Protein AF-A0A540VB74-F1 (afdb_monomer_lite)

Secondary structure (DSSP, 8-state):
-PPP---HHHHHHHHHHHHHHT-TT-B-HHHHHHHHT--HHHHHHHHHHHHHHTSEE-SSTT--BEE-HHHHHHTPPPPHHHHHHHHHHHHTTT-SSEEEEEEEETTEEEEEEEE--SSSS-----TT-EEEGGGSHHHHHHHHTT---GGGHHHHHHT-EEEE-SSEEEEEEEE-TTSSS-SEEEEEEEEGGG--GGGHHHHHHHHHHHHHHHHHHHT-SS--TT--S-----PPPEEPPHHHHHHHHHSSPPEEEEEE-TTS-EEEEEE-EEEETTEEEEEEPTT-HHHHHHHH--EEEEEEE-SSTT--EEEEEEEEEEESS--TTHHHHHHHHHH-TTS---S--TT-EEEEE--SEEEEEE--

Structure (mmCIF, N/CA/C/O backbone):
data_AF-A0A540VB74-F1
#
_entry.id   AF-A0A540VB74-F1
#
loop_
_atom_site.group_PDB
_atom_site.id
_atom_site.type_symbol
_atom_site.label_atom_id
_atom_site.label_alt_id
_atom_site.label_comp_id
_atom_site.label_asym_id
_atom_site.label_entity_id
_atom_site.label_seq_id
_atom_site.pdbx_PDB_ins_code
_atom_site.Cartn_x
_atom_site.Cartn_y
_atom_site.Cartn_z
_atom_site.occupancy
_atom_site.B_iso_or_equiv
_atom_site.auth_seq_id
_atom_site.auth_comp_id
_atom_site.auth_asym_id
_atom_site.auth_atom_id
_atom_site.pdbx_PDB_model_num
ATOM 1 N N . MET A 1 1 ? 8.586 -25.296 -9.152 1.00 38.09 1 MET A N 1
ATOM 2 C CA . MET A 1 1 ? 7.575 -24.216 -9.084 1.00 38.09 1 MET A CA 1
ATOM 3 C C . MET A 1 1 ? 6.994 -24.053 -10.476 1.00 38.09 1 MET A C 1
ATOM 5 O O . MET A 1 1 ? 7.776 -23.929 -11.408 1.00 38.09 1 MET A O 1
ATOM 9 N N . ALA A 1 2 ? 5.674 -24.152 -10.639 1.00 41.09 2 ALA A N 1
ATOM 10 C CA . ALA A 1 2 ? 5.039 -24.002 -11.947 1.00 41.09 2 ALA A CA 1
ATOM 11 C C . ALA A 1 2 ? 5.179 -22.548 -12.428 1.00 41.09 2 ALA A C 1
ATOM 13 O O . ALA A 1 2 ? 4.843 -21.617 -11.697 1.00 41.09 2 ALA A O 1
ATOM 14 N N . THR A 1 3 ? 5.722 -22.351 -13.627 1.00 41.09 3 THR A N 1
ATOM 15 C CA . THR A 1 3 ? 5.834 -21.037 -14.267 1.00 41.09 3 THR A CA 1
ATOM 16 C C . THR A 1 3 ? 4.431 -20.535 -14.606 1.00 41.09 3 THR A C 1
ATOM 18 O O . THR A 1 3 ? 3.682 -21.232 -15.287 1.00 41.09 3 THR A O 1
ATOM 21 N N . TYR A 1 4 ? 4.064 -19.346 -14.125 1.00 63.75 4 TYR A N 1
ATOM 22 C CA . TYR A 1 4 ? 2.799 -18.694 -14.468 1.00 63.75 4 TYR A CA 1
ATOM 23 C C . TYR A 1 4 ? 2.701 -18.511 -15.991 1.00 63.75 4 TYR A C 1
ATOM 25 O O . TYR A 1 4 ? 3.519 -17.807 -16.584 1.00 63.75 4 TYR A O 1
ATOM 33 N N . GLN A 1 5 ? 1.726 -19.167 -16.626 1.00 71.06 5 GLN A N 1
ATOM 34 C CA . GLN A 1 5 ? 1.374 -18.945 -18.028 1.00 71.06 5 GLN A CA 1
ATOM 35 C C . GLN A 1 5 ? 0.072 -18.135 -18.078 1.00 71.06 5 GLN A C 1
ATOM 37 O O . GLN A 1 5 ? -0.983 -18.679 -17.742 1.00 71.06 5 GLN A O 1
ATOM 42 N N . PRO A 1 6 ? 0.116 -16.845 -18.457 1.00 70.00 6 PRO A N 1
ATOM 43 C CA . PRO A 1 6 ? -1.085 -16.025 -18.532 1.00 70.00 6 PRO A CA 1
ATOM 44 C C . PRO A 1 6 ? -2.015 -16.533 -19.638 1.00 70.00 6 PRO A C 1
ATOM 46 O O . PRO A 1 6 ? -1.568 -16.881 -20.731 1.00 70.00 6 PRO A O 1
ATOM 49 N N . VAL A 1 7 ? -3.322 -16.548 -19.362 1.00 87.25 7 VAL A N 1
ATOM 50 C CA . VAL A 1 7 ? -4.371 -16.830 -20.352 1.00 87.25 7 VAL A CA 1
ATOM 51 C C . VAL A 1 7 ? -4.880 -15.484 -20.886 1.00 87.25 7 VAL A C 1
ATOM 53 O O . VAL A 1 7 ? -5.662 -14.825 -20.196 1.00 87.25 7 VAL A O 1
ATOM 56 N N . PRO A 1 8 ? -4.498 -15.051 -22.105 1.00 79.31 8 PRO A N 1
ATOM 57 C CA . PRO A 1 8 ? -4.669 -13.655 -22.526 1.00 79.31 8 PRO A CA 1
ATOM 58 C C . PRO A 1 8 ? -6.123 -13.172 -22.547 1.00 79.31 8 PRO A C 1
ATOM 60 O O . PRO A 1 8 ? -6.399 -12.006 -22.287 1.00 79.31 8 PRO A O 1
ATOM 63 N N . ALA A 1 9 ? -7.074 -14.056 -22.861 1.00 80.44 9 ALA A N 1
ATOM 64 C CA . ALA A 1 9 ? -8.494 -13.710 -22.859 1.00 80.44 9 ALA A CA 1
ATOM 65 C C . ALA A 1 9 ? -9.026 -13.440 -21.442 1.00 80.44 9 ALA A C 1
ATOM 67 O O . ALA A 1 9 ? -9.815 -12.515 -21.255 1.00 80.44 9 ALA A O 1
ATOM 68 N N . ALA A 1 10 ? -8.576 -14.214 -20.449 1.00 80.19 10 ALA A N 1
ATOM 69 C CA . ALA A 1 10 ? -8.959 -14.017 -19.055 1.00 80.19 10 ALA A CA 1
ATOM 70 C C . ALA A 1 10 ? -8.382 -12.701 -18.518 1.00 80.19 10 ALA A C 1
ATOM 72 O O . ALA A 1 10 ? -9.121 -11.890 -17.972 1.00 80.19 10 ALA A O 1
ATOM 73 N N . GLU A 1 11 ? -7.098 -12.444 -18.771 1.00 82.88 11 GLU A N 1
ATOM 74 C CA . GLU A 1 11 ? -6.412 -11.220 -18.341 1.00 82.88 11 GLU A CA 1
ATOM 75 C C . GLU A 1 11 ? -7.072 -9.955 -18.909 1.00 82.88 11 GLU A C 1
ATOM 77 O O . GLU A 1 11 ? -7.421 -9.045 -18.163 1.00 82.88 11 GLU A O 1
ATOM 82 N N . ARG A 1 12 ? -7.369 -9.938 -20.215 1.00 88.06 12 ARG A N 1
ATOM 83 C CA . ARG A 1 12 ? -8.072 -8.813 -20.861 1.00 88.06 12 ARG A CA 1
ATOM 84 C C . ARG A 1 12 ? -9.487 -8.607 -20.328 1.00 88.06 12 ARG A C 1
ATOM 86 O O . ARG A 1 12 ? -9.959 -7.477 -20.268 1.00 88.06 12 ARG A O 1
ATOM 93 N N . THR A 1 13 ? -10.177 -9.695 -19.981 1.00 91.62 13 THR A N 1
ATOM 94 C CA . THR A 1 13 ? -11.522 -9.623 -19.393 1.00 91.62 13 THR A CA 1
ATOM 95 C C . THR A 1 13 ? -11.468 -8.955 -18.022 1.00 91.62 13 THR A C 1
ATOM 97 O O . THR A 1 13 ? -12.268 -8.063 -17.759 1.00 91.62 13 THR A O 1
ATOM 100 N N . LEU A 1 14 ? -10.509 -9.351 -17.179 1.00 86.19 14 LEU A N 1
ATOM 101 C CA . LEU A 1 14 ? -10.309 -8.769 -15.851 1.00 86.19 14 LEU A CA 1
ATOM 102 C C . LEU A 1 14 ? -9.924 -7.288 -15.944 1.00 86.19 14 LEU A C 1
ATOM 104 O O . LEU A 1 14 ? -10.612 -6.461 -15.358 1.00 86.19 14 LEU A O 1
ATOM 108 N N . GLN A 1 15 ? -8.946 -6.938 -16.784 1.00 86.38 15 GLN A N 1
ATOM 109 C CA . GLN A 1 15 ? -8.536 -5.542 -17.003 1.00 86.38 15 GLN A CA 1
ATOM 110 C C . GLN A 1 15 ? -9.692 -4.653 -17.487 1.00 86.38 15 GLN A C 1
ATOM 112 O O . GLN A 1 15 ? -9.825 -3.503 -17.071 1.00 86.38 15 GLN A O 1
ATOM 117 N N . LEU A 1 16 ? -10.559 -5.171 -18.367 1.00 92.62 16 LEU A N 1
ATOM 118 C CA . LEU A 1 16 ? -11.742 -4.441 -18.827 1.00 92.62 16 LEU A CA 1
ATOM 119 C C . LEU A 1 16 ? -12.699 -4.159 -17.661 1.00 92.62 16 LEU A C 1
ATOM 121 O O . LEU A 1 16 ? -13.161 -3.026 -17.520 1.00 92.62 16 LEU A O 1
ATOM 125 N N . LEU A 1 17 ? -12.985 -5.166 -16.828 1.00 91.06 17 LEU A N 1
ATOM 126 C CA . LEU A 1 17 ? -13.853 -5.014 -15.658 1.00 91.06 17 LEU A CA 1
ATOM 127 C C . LEU A 1 17 ? -13.251 -4.056 -14.621 1.00 91.06 17 LEU A C 1
ATOM 129 O O . LEU A 1 17 ? -13.982 -3.218 -14.104 1.00 91.06 17 LEU A O 1
ATOM 133 N N . GLU A 1 18 ? -11.942 -4.120 -14.371 1.00 84.50 18 GLU A N 1
ATOM 134 C CA . GLU A 1 18 ? -11.214 -3.199 -13.484 1.00 84.50 18 GLU A CA 1
ATOM 135 C C . GLU A 1 18 ? -11.305 -1.747 -13.978 1.00 84.50 18 GLU A C 1
ATOM 137 O O . GLU A 1 18 ? -11.601 -0.836 -13.205 1.00 84.50 18 GLU A O 1
ATOM 142 N N . HIS A 1 19 ? -11.130 -1.514 -15.285 1.00 85.75 19 HIS A N 1
ATOM 143 C CA . HIS A 1 19 ? -11.277 -0.179 -15.867 1.00 85.75 19 HIS A CA 1
ATOM 144 C C . HIS A 1 19 ? -12.697 0.376 -15.762 1.00 85.75 19 HIS A C 1
ATOM 146 O O . HIS A 1 19 ? -12.847 1.578 -15.552 1.00 85.75 19 HIS A O 1
ATOM 152 N N . LEU A 1 20 ? -13.721 -0.467 -15.927 1.00 86.06 20 LEU A N 1
ATOM 153 C CA . LEU A 1 20 ? -15.115 -0.054 -15.761 1.00 86.06 20 LEU A CA 1
ATOM 154 C C . LEU A 1 20 ? -15.468 0.181 -14.290 1.00 86.06 20 LEU A C 1
ATOM 156 O O . LEU A 1 20 ? -16.156 1.149 -13.992 1.00 86.06 20 LEU A O 1
ATOM 160 N N . ALA A 1 21 ? -14.975 -0.655 -13.374 1.00 79.94 21 ALA A N 1
ATOM 161 C CA . ALA A 1 21 ? -15.187 -0.481 -11.938 1.00 79.94 21 ALA A CA 1
ATOM 162 C C . ALA A 1 21 ? -14.593 0.843 -11.424 1.00 79.94 21 ALA A C 1
ATOM 164 O O . ALA A 1 21 ? -15.194 1.499 -10.580 1.00 79.94 21 ALA A O 1
ATOM 165 N N . ALA A 1 22 ? -13.458 1.272 -11.982 1.00 74.19 22 ALA A N 1
ATOM 166 C CA . ALA A 1 22 ? -12.820 2.548 -11.658 1.00 74.19 22 ALA A CA 1
ATOM 167 C C . ALA A 1 22 ? -13.453 3.778 -12.352 1.00 74.19 22 ALA A C 1
ATOM 169 O O . ALA A 1 22 ? -12.991 4.899 -12.141 1.00 74.19 22 ALA A O 1
ATOM 170 N N . ALA A 1 23 ? -14.464 3.596 -13.210 1.00 78.69 23 ALA A N 1
ATOM 171 C CA . ALA A 1 23 ? -15.094 4.659 -13.994 1.00 78.69 23 ALA A CA 1
ATOM 172 C C . ALA A 1 23 ? -16.622 4.660 -13.779 1.00 78.69 23 ALA A C 1
ATOM 174 O O . ALA A 1 23 ? -17.348 4.087 -14.594 1.00 78.69 23 ALA A O 1
ATOM 175 N N . PRO A 1 24 ? -17.127 5.299 -12.704 1.00 68.62 24 PRO A N 1
ATOM 176 C CA . PRO A 1 24 ? -18.550 5.261 -12.350 1.00 68.62 24 PRO A CA 1
ATOM 177 C C . PRO A 1 24 ? -19.475 5.854 -13.425 1.00 68.62 24 PRO A C 1
ATOM 179 O O . PRO A 1 24 ? -20.582 5.355 -13.605 1.00 68.62 24 PRO A O 1
ATOM 182 N N . ASP A 1 25 ? -19.004 6.835 -14.203 1.00 80.56 25 ASP A N 1
ATOM 183 C CA . ASP A 1 25 ? -19.744 7.411 -15.343 1.00 80.56 25 ASP A CA 1
ATOM 184 C C . ASP A 1 25 ? -19.646 6.565 -16.634 1.00 80.56 25 ASP A C 1
ATOM 186 O O . ASP A 1 25 ? -20.239 6.887 -17.668 1.00 80.56 25 ASP A O 1
ATOM 190 N N . GLY A 1 26 ? -18.894 5.464 -16.583 1.00 87.06 26 GLY A N 1
ATOM 191 C CA . GLY A 1 26 ? -18.631 4.570 -17.700 1.00 87.06 26 GLY A CA 1
ATOM 192 C C . GLY A 1 26 ? -17.510 5.027 -18.637 1.00 87.06 26 GLY A C 1
ATOM 193 O O . GLY A 1 26 ? -16.924 6.098 -18.499 1.00 87.06 26 GLY A O 1
ATOM 194 N N . LEU A 1 27 ? -17.185 4.174 -19.611 1.00 92.12 27 LEU A N 1
ATOM 195 C CA . LEU A 1 27 ? -16.133 4.415 -20.607 1.00 92.12 27 LEU A CA 1
ATOM 196 C C . LEU A 1 27 ? -16.642 4.159 -22.024 1.00 92.12 27 LEU A C 1
ATOM 198 O O . LEU A 1 27 ? -17.355 3.188 -22.288 1.00 92.12 27 LEU A O 1
ATOM 202 N N . SER A 1 28 ? -16.230 4.991 -22.978 1.00 93.50 28 SER A N 1
ATOM 203 C CA . SER A 1 28 ? -16.489 4.739 -24.396 1.00 93.50 28 SER A CA 1
ATOM 204 C C . SER A 1 28 ? -15.647 3.570 -24.927 1.00 93.50 28 SER A C 1
ATOM 206 O O . SER A 1 28 ? -14.581 3.235 -24.402 1.00 93.50 28 SER A O 1
ATOM 208 N N . ALA A 1 29 ? -16.080 2.971 -26.043 1.00 91.88 29 ALA A N 1
ATOM 209 C CA . ALA A 1 29 ? -15.317 1.897 -26.688 1.00 91.88 29 ALA A CA 1
ATOM 210 C C . ALA A 1 29 ? -13.900 2.350 -27.093 1.00 91.88 29 ALA A C 1
ATOM 212 O O . ALA A 1 29 ? -12.958 1.575 -26.987 1.00 91.88 29 ALA A O 1
ATOM 213 N N . GLY A 1 30 ? -13.738 3.608 -27.524 1.00 90.56 30 GLY A N 1
ATOM 214 C CA . GLY A 1 30 ? -12.433 4.153 -27.914 1.00 90.56 30 GLY A CA 1
ATOM 215 C C . GLY A 1 30 ? -11.496 4.394 -26.726 1.00 90.56 30 GLY A C 1
ATOM 216 O O . GLY A 1 30 ? -10.280 4.268 -26.856 1.00 90.56 30 GLY A O 1
ATOM 217 N N . GLU A 1 31 ? -12.033 4.711 -25.548 1.00 91.75 31 GLU A N 1
ATOM 218 C CA . GLU A 1 31 ? -11.237 4.792 -24.319 1.00 91.75 31 GLU A CA 1
ATOM 219 C C . GLU A 1 31 ? -10.784 3.416 -23.853 1.00 91.75 31 GLU A C 1
ATOM 221 O O . GLU A 1 31 ? -9.606 3.245 -23.547 1.00 91.75 31 GLU A O 1
ATOM 226 N N . LEU A 1 32 ? -11.685 2.432 -23.864 1.00 92.50 32 LEU A N 1
ATOM 227 C CA . LEU A 1 32 ? -11.349 1.047 -23.537 1.00 92.50 32 LEU A CA 1
ATOM 228 C C . LEU A 1 32 ? -10.316 0.469 -24.512 1.00 92.50 32 LEU A C 1
ATOM 230 O O . LEU A 1 32 ? -9.377 -0.190 -24.079 1.00 92.50 32 LEU A O 1
ATOM 234 N N . GLU A 1 33 ? -10.436 0.763 -25.809 1.00 90.75 33 GLU A N 1
ATOM 235 C CA . GLU A 1 33 ? -9.474 0.345 -26.839 1.00 90.75 33 GLU A CA 1
ATOM 236 C C . GLU A 1 33 ? -8.070 0.900 -26.553 1.00 90.75 33 GLU A C 1
ATOM 238 O O . GLU A 1 33 ? -7.099 0.142 -26.538 1.00 90.75 33 GLU A O 1
ATOM 243 N N . ARG A 1 34 ? -7.964 2.199 -26.231 1.00 88.81 34 ARG A N 1
ATOM 244 C CA . ARG A 1 34 ? -6.687 2.836 -25.865 1.00 88.81 34 ARG A CA 1
ATOM 245 C C . ARG A 1 34 ? -6.095 2.290 -24.568 1.00 88.81 34 ARG A C 1
ATOM 247 O O . ARG A 1 34 ? -4.884 2.114 -24.502 1.00 88.81 34 ARG A O 1
ATOM 254 N N . ARG A 1 35 ? -6.922 2.055 -23.544 1.00 87.19 35 ARG A N 1
ATOM 255 C CA . ARG A 1 35 ? -6.461 1.588 -22.225 1.00 87.19 35 ARG A CA 1
ATOM 256 C C . ARG A 1 35 ? -5.999 0.132 -22.254 1.00 87.19 35 ARG A C 1
ATOM 258 O O . ARG A 1 35 ? -4.959 -0.179 -21.691 1.00 87.19 35 ARG A O 1
ATOM 265 N N . LEU A 1 36 ? -6.741 -0.737 -22.942 1.00 87.31 36 LEU A N 1
ATOM 266 C CA . LEU A 1 36 ? -6.447 -2.172 -23.010 1.00 87.31 36 LEU A CA 1
ATOM 267 C C . LEU A 1 36 ? -5.394 -2.518 -24.072 1.00 87.31 36 LEU A C 1
ATOM 269 O O . LEU A 1 36 ? -4.797 -3.590 -24.009 1.00 87.31 36 LEU A O 1
ATOM 273 N N . GLY A 1 37 ? -5.187 -1.656 -25.075 1.00 87.94 37 GLY A N 1
ATOM 274 C CA . GLY A 1 37 ? -4.220 -1.900 -26.150 1.00 87.94 37 GLY A CA 1
ATOM 275 C C . GLY A 1 37 ? -4.545 -3.139 -26.996 1.00 87.94 37 GLY A C 1
ATOM 276 O O . GLY A 1 37 ? -3.635 -3.807 -27.489 1.00 87.94 37 GLY A O 1
ATOM 277 N N . ILE A 1 38 ? -5.831 -3.481 -27.144 1.00 87.88 38 ILE A N 1
ATOM 278 C CA . ILE A 1 38 ? -6.292 -4.668 -27.883 1.00 87.88 38 ILE A CA 1
ATOM 279 C C . ILE A 1 38 ? -6.992 -4.299 -29.197 1.00 87.88 38 ILE A C 1
ATOM 281 O O . ILE A 1 38 ? -7.584 -3.226 -29.293 1.00 87.88 38 ILE A O 1
ATOM 285 N N . PRO A 1 39 ? -7.004 -5.202 -30.199 1.00 89.81 39 PRO A N 1
ATOM 286 C CA . PRO A 1 39 ? -7.744 -4.976 -31.435 1.00 89.81 39 PRO A CA 1
ATOM 287 C C . PRO A 1 39 ? -9.240 -4.761 -31.189 1.00 89.81 39 PRO A C 1
ATOM 289 O O . PRO A 1 39 ? -9.862 -5.475 -30.396 1.00 89.81 39 PRO A O 1
ATOM 292 N N . ARG A 1 40 ? -9.839 -3.848 -31.957 1.00 89.75 40 ARG A N 1
ATOM 293 C CA . ARG A 1 40 ? -11.263 -3.493 -31.898 1.00 89.75 40 ARG A CA 1
ATOM 294 C C . ARG A 1 40 ? -12.205 -4.703 -31.899 1.00 89.75 40 ARG A C 1
ATOM 296 O O . ARG A 1 40 ? -13.135 -4.763 -31.101 1.00 89.75 40 ARG A O 1
ATOM 303 N N . SER A 1 41 ? -11.950 -5.697 -32.750 1.00 91.38 41 SER A N 1
ATOM 304 C CA . SER A 1 41 ? -12.757 -6.925 -32.825 1.00 91.38 41 SER A CA 1
ATOM 305 C C . SER A 1 41 ? -12.738 -7.734 -31.522 1.00 91.38 41 SER A C 1
ATOM 307 O O . SER A 1 41 ? -13.781 -8.228 -31.095 1.00 91.38 41 SER A O 1
ATOM 309 N N . ALA A 1 42 ? -11.584 -7.822 -30.851 1.00 91.56 42 ALA A N 1
ATOM 310 C CA . ALA A 1 42 ? -11.450 -8.501 -29.565 1.00 91.56 42 ALA A CA 1
ATOM 311 C C . ALA A 1 42 ? -12.185 -7.739 -28.453 1.00 91.56 42 ALA A C 1
ATOM 313 O O . ALA A 1 42 ? -12.909 -8.355 -27.671 1.00 91.56 42 ALA A O 1
ATOM 314 N N . LEU A 1 43 ? -12.065 -6.406 -28.426 1.00 94.06 43 LEU A N 1
ATOM 315 C CA . LEU A 1 43 ? -12.785 -5.561 -27.470 1.00 94.06 43 LEU A CA 1
ATOM 316 C C . LEU A 1 43 ? -14.303 -5.745 -27.583 1.00 94.06 43 LEU A C 1
ATOM 318 O O . LEU A 1 43 ? -14.967 -6.001 -26.581 1.00 94.06 43 LEU A O 1
ATOM 322 N N . TYR A 1 44 ? -14.859 -5.662 -28.794 1.00 94.19 44 TYR A N 1
ATOM 323 C CA . TYR A 1 44 ? -16.299 -5.850 -28.991 1.00 94.19 44 TYR A CA 1
ATOM 324 C C . TYR A 1 44 ? -16.760 -7.275 -28.661 1.00 94.19 44 TYR A C 1
ATOM 326 O O . TYR A 1 44 ? -17.860 -7.441 -28.133 1.00 94.19 44 TYR A O 1
ATOM 334 N N . GLY A 1 45 ? -15.926 -8.292 -28.902 1.00 93.94 45 GLY A N 1
ATOM 335 C CA . GLY A 1 45 ? -16.197 -9.665 -28.467 1.00 93.94 45 GLY A CA 1
ATOM 336 C C . GLY A 1 45 ? -16.324 -9.786 -26.944 1.00 93.94 45 GLY A C 1
ATOM 337 O O . GLY A 1 45 ? -17.291 -10.374 -26.449 1.00 93.94 45 GLY A O 1
ATOM 338 N N . LEU A 1 46 ? -15.400 -9.172 -26.196 1.00 94.94 46 LEU A N 1
ATOM 339 C CA . LEU A 1 46 ? -15.441 -9.126 -24.730 1.00 94.94 46 LEU A CA 1
ATOM 340 C C . LEU A 1 46 ? -16.655 -8.343 -24.221 1.00 94.94 46 LEU A C 1
ATOM 342 O O . LEU A 1 46 ? -17.420 -8.866 -23.414 1.00 94.94 46 LEU A O 1
ATOM 346 N N . LEU A 1 47 ? -16.877 -7.129 -24.735 1.00 95.38 47 LEU A N 1
ATOM 347 C CA . LEU A 1 47 ? -17.997 -6.272 -24.336 1.00 95.38 47 LEU A CA 1
ATOM 348 C C . LEU A 1 47 ? -19.347 -6.943 -24.584 1.00 95.38 47 LEU A C 1
ATOM 350 O O . LEU A 1 47 ? -20.211 -6.925 -23.711 1.00 95.38 47 LEU A O 1
ATOM 354 N N . ASN A 1 48 ? -19.530 -7.583 -25.742 1.00 94.94 48 ASN A N 1
ATOM 355 C CA . ASN A 1 48 ? -20.772 -8.289 -26.031 1.00 94.94 48 ASN A CA 1
ATOM 356 C C . ASN A 1 48 ? -20.978 -9.483 -25.088 1.00 94.94 48 ASN A C 1
ATOM 358 O O . ASN A 1 48 ? -22.078 -9.665 -24.571 1.00 94.94 48 ASN A O 1
ATOM 362 N N . THR A 1 49 ? -19.920 -10.253 -24.816 1.00 96.00 49 THR A N 1
ATOM 363 C CA . THR A 1 49 ? -19.975 -11.390 -23.884 1.00 96.00 49 THR A CA 1
ATOM 364 C C . THR A 1 49 ? -20.344 -10.931 -22.474 1.00 96.00 49 THR A C 1
ATOM 366 O O . THR A 1 49 ? -21.277 -11.457 -21.870 1.00 96.00 49 THR A O 1
ATOM 369 N N . LEU A 1 50 ? -19.652 -9.918 -21.952 1.00 95.75 50 LEU A N 1
ATOM 370 C CA . LEU A 1 50 ? -19.885 -9.393 -20.608 1.00 95.75 50 LEU A CA 1
ATOM 371 C C . LEU A 1 50 ? -21.257 -8.730 -20.472 1.00 95.75 50 LEU A C 1
ATOM 373 O O . LEU A 1 50 ? -21.904 -8.893 -19.436 1.00 95.75 50 LEU A O 1
ATOM 377 N N . ARG A 1 51 ? -21.741 -8.068 -21.531 1.00 94.56 51 ARG A N 1
ATOM 378 C CA . ARG A 1 51 ? -23.093 -7.505 -21.581 1.00 94.56 51 ARG A CA 1
ATOM 379 C C . ARG A 1 51 ? -24.170 -8.581 -21.561 1.00 94.56 51 ARG A C 1
ATOM 381 O O . ARG A 1 51 ? -25.089 -8.499 -20.756 1.00 94.56 51 ARG A O 1
ATOM 388 N N . GLN A 1 52 ? -24.029 -9.633 -22.369 1.00 94.12 52 GLN A N 1
ATOM 389 C CA . GLN A 1 52 ? -24.948 -10.780 -22.339 1.00 94.12 52 GLN A CA 1
ATOM 390 C C . GLN A 1 52 ? -24.948 -11.496 -20.984 1.00 94.12 52 GLN A C 1
ATOM 392 O O . GLN A 1 52 ? -25.963 -12.046 -20.567 1.00 94.12 52 GLN A O 1
ATOM 397 N N . ARG A 1 53 ? -23.810 -11.493 -20.284 1.00 94.50 53 ARG A N 1
ATOM 398 C CA . ARG A 1 53 ? -23.686 -12.087 -18.950 1.00 94.50 53 ARG A CA 1
ATOM 399 C C . ARG A 1 53 ? -24.183 -11.173 -17.829 1.00 94.50 53 ARG A C 1
ATOM 401 O O . ARG A 1 53 ? -24.404 -11.699 -16.744 1.00 94.50 53 ARG A O 1
ATOM 408 N N . GLY A 1 54 ? -24.386 -9.875 -18.074 1.00 87.44 54 GLY A N 1
ATOM 409 C CA . GLY A 1 54 ? -24.851 -8.886 -17.091 1.00 87.44 54 GLY A CA 1
ATOM 410 C C . GLY A 1 54 ? -23.751 -8.258 -16.222 1.00 87.44 54 GLY A C 1
ATOM 411 O O . GLY A 1 54 ? -24.055 -7.696 -15.172 1.00 87.44 54 GLY A O 1
ATOM 412 N N . TYR A 1 55 ? -22.480 -8.381 -16.622 1.00 93.00 55 TYR A N 1
ATOM 413 C CA . TYR A 1 55 ? -21.334 -7.743 -15.950 1.00 93.00 55 TYR A CA 1
ATOM 414 C C . TYR A 1 55 ? -21.041 -6.332 -16.464 1.00 93.00 55 TYR A C 1
ATOM 416 O O . TYR A 1 55 ? -20.385 -5.556 -15.779 1.00 93.00 55 TYR A O 1
ATOM 424 N N . VAL A 1 56 ? -21.515 -6.011 -17.666 1.00 93.69 56 VAL A N 1
ATOM 425 C CA . VAL A 1 56 ? -21.382 -4.701 -18.308 1.00 93.69 56 VAL A CA 1
ATOM 426 C C . VAL A 1 56 ? -22.743 -4.311 -18.861 1.00 93.69 56 VAL A C 1
ATOM 428 O O . VAL A 1 56 ? -23.486 -5.169 -19.332 1.00 93.69 56 VAL A O 1
ATOM 431 N N . GLU A 1 57 ? -23.066 -3.030 -18.857 1.00 92.00 57 GLU A N 1
ATOM 432 C CA . GLU A 1 57 ? -24.256 -2.505 -19.514 1.00 92.00 57 GLU A CA 1
ATOM 433 C C . GLU A 1 57 ? -23.920 -1.322 -20.418 1.00 92.00 57 GLU A C 1
ATOM 435 O O . GLU A 1 57 ? -22.847 -0.730 -20.342 1.00 92.00 57 GLU A O 1
ATOM 440 N N . GLN A 1 58 ? -24.829 -1.026 -21.341 1.00 94.00 58 GLN A N 1
ATOM 441 C CA . GLN A 1 58 ? -24.732 0.125 -22.229 1.00 94.00 58 GLN A CA 1
ATOM 442 C C . GLN A 1 58 ? -26.147 0.701 -22.369 1.00 94.00 58 GLN A C 1
ATOM 444 O O . GLN A 1 58 ? -26.891 0.251 -23.244 1.00 94.00 58 GLN A O 1
ATOM 449 N N . PRO A 1 59 ? -26.550 1.628 -21.478 1.00 81.81 59 PRO A N 1
ATOM 450 C CA . PRO A 1 59 ? -27.934 2.090 -21.367 1.00 81.81 59 PRO A CA 1
ATOM 451 C C . PRO A 1 59 ? -28.463 2.755 -22.637 1.00 81.81 59 PRO A C 1
ATOM 453 O O . PRO A 1 59 ? -29.644 2.637 -22.952 1.00 81.81 59 PRO A O 1
ATOM 456 N N . VAL A 1 60 ? -27.588 3.431 -23.388 1.00 85.25 60 VAL A N 1
ATOM 457 C CA . VAL A 1 60 ? -27.935 4.078 -24.659 1.00 85.25 60 VAL A CA 1
ATOM 458 C C . VAL A 1 60 ? -27.090 3.524 -25.808 1.00 85.25 60 VAL A C 1
ATOM 460 O O . VAL A 1 60 ? -25.889 3.292 -25.632 1.00 85.25 60 VAL A O 1
ATOM 463 N N . PRO A 1 61 ? -27.661 3.320 -27.011 1.00 84.75 61 PRO A N 1
ATOM 464 C CA . PRO A 1 61 ? -26.902 2.844 -28.163 1.00 84.75 61 PRO A CA 1
ATOM 465 C C . PRO A 1 61 ? -25.689 3.734 -28.450 1.00 84.75 61 PRO A C 1
ATOM 467 O O . PRO A 1 61 ? -25.820 4.949 -28.568 1.00 84.75 61 PRO A O 1
ATOM 470 N N . ARG A 1 62 ? -24.506 3.120 -28.594 1.00 84.38 62 ARG A N 1
ATOM 471 C CA . ARG A 1 62 ? -23.214 3.816 -28.791 1.00 84.38 62 ARG A CA 1
ATOM 472 C C . ARG A 1 62 ? -22.795 4.744 -27.636 1.00 84.38 62 ARG A C 1
ATOM 474 O O . ARG A 1 62 ? -21.832 5.487 -27.800 1.00 84.38 62 ARG A O 1
ATOM 481 N N . GLY A 1 63 ? -23.469 4.677 -26.490 1.00 86.44 63 GLY A N 1
ATOM 482 C CA . GLY A 1 63 ? -23.082 5.375 -25.266 1.00 86.44 63 GLY A CA 1
ATOM 483 C C . GLY A 1 63 ? -21.910 4.724 -24.530 1.00 86.44 63 GLY A C 1
ATOM 484 O O . GLY A 1 63 ? -21.350 3.729 -25.013 1.00 86.44 63 GLY A O 1
ATOM 485 N N . PRO A 1 64 ? -21.545 5.266 -23.357 1.00 91.62 64 PRO A N 1
ATOM 486 C CA . PRO A 1 64 ? -20.541 4.661 -22.496 1.00 91.62 64 PRO A CA 1
ATOM 487 C C . PRO A 1 64 ? -21.000 3.282 -22.011 1.00 91.62 64 PRO A C 1
ATOM 489 O O . PRO A 1 64 ? -22.194 3.012 -21.857 1.00 91.62 64 PRO A O 1
ATOM 492 N N . TYR A 1 65 ? -20.029 2.403 -21.797 1.00 94.44 65 TYR A N 1
ATOM 493 C CA . TYR A 1 65 ? -20.227 1.141 -21.102 1.00 94.44 65 TYR A CA 1
ATOM 494 C C . TYR A 1 65 ? -20.069 1.371 -19.607 1.00 94.44 65 TYR A C 1
ATOM 496 O O . TYR A 1 65 ? -19.112 2.028 -19.201 1.00 94.44 65 TYR A O 1
ATOM 504 N N . LEU A 1 66 ? -20.972 0.809 -18.809 1.00 90.38 66 LEU A N 1
ATOM 505 C CA . LEU A 1 66 ? -20.962 0.907 -17.351 1.00 90.38 66 LEU A CA 1
ATOM 506 C C . LEU A 1 66 ? -20.832 -0.481 -16.703 1.00 90.38 66 LEU A C 1
ATOM 508 O O . LEU A 1 66 ? -21.139 -1.492 -17.350 1.00 90.38 66 LEU A O 1
ATOM 512 N N . PRO A 1 67 ? -20.400 -0.550 -15.431 1.00 87.56 67 PRO A N 1
ATOM 513 C CA . PRO A 1 67 ? -20.568 -1.732 -14.592 1.00 87.56 67 PRO A CA 1
ATOM 514 C C . PRO A 1 67 ? -22.012 -2.244 -14.609 1.00 87.56 67 PRO A C 1
ATOM 516 O O . PRO A 1 67 ? -22.944 -1.512 -14.298 1.00 87.56 67 PRO A O 1
ATOM 519 N N . GLY A 1 68 ? -22.202 -3.517 -14.951 1.00 85.75 68 GLY A N 1
ATOM 520 C CA . GLY A 1 68 ? -23.505 -4.171 -14.851 1.00 85.75 68 GLY A CA 1
ATOM 521 C C . GLY A 1 68 ? -23.802 -4.650 -13.421 1.00 85.75 68 GLY A C 1
ATOM 522 O O . GLY A 1 68 ? -22.884 -4.828 -12.612 1.00 85.75 68 GLY A O 1
ATOM 523 N N . PRO A 1 69 ? -25.066 -4.968 -13.097 1.00 78.56 69 PRO A N 1
ATOM 524 C CA . PRO A 1 69 ? -25.493 -5.325 -11.741 1.00 78.56 69 PRO A CA 1
ATOM 525 C C . PRO A 1 69 ? -24.779 -6.557 -11.164 1.00 78.56 69 PRO A C 1
ATOM 527 O O . PRO A 1 69 ? -24.565 -6.638 -9.956 1.00 78.56 69 PRO A O 1
ATOM 530 N N . ARG A 1 70 ? -24.348 -7.517 -11.998 1.00 81.31 70 ARG A N 1
ATOM 531 C CA . ARG A 1 70 ? -23.586 -8.680 -11.502 1.00 81.31 70 ARG A CA 1
ATOM 532 C C . ARG A 1 70 ? -22.173 -8.323 -11.069 1.00 81.31 70 ARG A C 1
ATOM 534 O O . ARG A 1 70 ? -21.632 -9.013 -10.213 1.00 81.31 70 ARG A O 1
ATOM 541 N N . LEU A 1 71 ? -21.574 -7.291 -11.665 1.00 82.88 71 LEU A N 1
ATOM 542 C CA . LEU A 1 71 ? -20.265 -6.806 -11.242 1.00 82.88 71 LEU A CA 1
ATOM 543 C C . LEU A 1 71 ? -20.375 -6.120 -9.876 1.00 82.88 71 LEU A C 1
ATOM 545 O O . LEU A 1 71 ? -19.571 -6.406 -8.997 1.00 82.88 71 LEU A O 1
ATOM 549 N N . ALA A 1 72 ? -21.424 -5.318 -9.667 1.00 70.31 72 ALA A N 1
ATOM 550 C CA . ALA A 1 72 ? -21.689 -4.657 -8.388 1.00 70.31 72 ALA A CA 1
ATOM 551 C C . ALA A 1 72 ? -21.858 -5.655 -7.225 1.00 70.31 72 ALA A C 1
ATOM 553 O O . ALA A 1 72 ? -21.325 -5.440 -6.144 1.00 70.31 72 ALA A O 1
ATOM 554 N N . VAL A 1 73 ? -22.536 -6.785 -7.461 1.00 68.56 73 VAL A N 1
ATOM 555 C CA . VAL A 1 73 ? -22.694 -7.859 -6.459 1.00 68.56 73 VAL A CA 1
ATOM 556 C C . VAL A 1 73 ? -21.357 -8.530 -6.110 1.00 68.56 73 VAL A C 1
ATOM 558 O O . VAL A 1 73 ? -21.159 -8.936 -4.968 1.00 68.56 73 VAL A O 1
ATOM 561 N N . LEU A 1 74 ? -20.442 -8.665 -7.078 1.00 71.56 74 LEU A N 1
ATOM 562 C CA . LEU A 1 74 ? -19.112 -9.238 -6.839 1.00 71.56 74 LEU A CA 1
ATOM 563 C C . LEU A 1 74 ? -18.168 -8.276 -6.117 1.00 71.56 74 LEU A C 1
ATOM 565 O O . LEU A 1 74 ? -17.279 -8.734 -5.407 1.00 71.56 74 LEU A O 1
ATOM 569 N N . ALA A 1 75 ? -18.369 -6.969 -6.274 1.00 65.06 75 ALA A N 1
ATOM 570 C CA . ALA A 1 75 ? -17.587 -5.923 -5.622 1.00 65.06 75 ALA A CA 1
ATOM 571 C C . ALA A 1 75 ? -17.937 -5.743 -4.129 1.00 65.06 75 ALA A C 1
ATOM 573 O O . ALA A 1 75 ? -17.756 -4.660 -3.577 1.00 65.06 75 ALA A O 1
ATOM 574 N N . ALA A 1 76 ? -18.465 -6.781 -3.470 1.00 63.84 76 ALA A N 1
ATOM 575 C CA . ALA A 1 76 ? -18.789 -6.726 -2.053 1.00 63.84 76 ALA A CA 1
ATOM 576 C C . ALA A 1 76 ? -17.531 -6.367 -1.236 1.00 63.84 76 ALA A C 1
ATOM 578 O O . ALA A 1 76 ? -16.462 -6.931 -1.500 1.00 63.84 76 ALA A O 1
ATOM 579 N N . PRO A 1 77 ? -17.644 -5.473 -0.234 1.00 65.06 77 PRO A N 1
ATOM 580 C CA . PRO A 1 77 ? -16.526 -5.131 0.632 1.00 65.06 77 PRO A CA 1
ATOM 581 C C . PRO A 1 77 ? -15.907 -6.388 1.233 1.00 65.06 77 PRO A C 1
ATOM 583 O O . PRO A 1 77 ? -16.612 -7.344 1.578 1.00 65.06 77 PRO A O 1
ATOM 586 N N . ALA A 1 78 ? -14.585 -6.390 1.384 1.00 69.81 78 ALA A N 1
ATOM 587 C CA . ALA A 1 78 ? -13.913 -7.504 2.025 1.00 69.81 78 ALA A CA 1
ATOM 588 C C . ALA A 1 78 ? -14.438 -7.682 3.453 1.00 69.81 78 ALA A C 1
ATOM 590 O O . ALA A 1 78 ? -14.323 -6.797 4.299 1.00 69.81 78 ALA A O 1
ATOM 591 N N . GLY A 1 79 ? -15.018 -8.851 3.719 1.00 75.12 79 GLY A N 1
ATOM 592 C CA . GLY A 1 79 ? -15.502 -9.180 5.051 1.00 75.12 79 GLY A CA 1
ATOM 593 C C . GLY A 1 79 ? -14.358 -9.283 6.074 1.00 75.12 79 GLY A C 1
ATOM 594 O O . GLY A 1 79 ? -13.198 -9.495 5.694 1.00 75.12 79 GLY A O 1
ATOM 595 N N . PRO A 1 80 ? -14.672 -9.234 7.385 1.00 77.19 80 PRO A N 1
ATOM 596 C CA . PRO A 1 80 ? -13.678 -9.298 8.462 1.00 77.19 80 PRO A CA 1
ATOM 597 C C . PRO A 1 80 ? -12.720 -10.491 8.365 1.00 77.19 80 PRO A C 1
ATOM 599 O O . PRO A 1 80 ? -11.545 -10.367 8.693 1.00 77.19 80 PRO A O 1
ATOM 602 N N . HIS A 1 81 ? -13.192 -11.639 7.866 1.00 76.31 81 HIS A N 1
ATOM 603 C CA . HIS A 1 81 ? -12.365 -12.832 7.689 1.00 76.31 81 HIS A CA 1
ATOM 604 C C . HIS A 1 81 ? -11.243 -12.633 6.655 1.00 76.31 81 HIS A C 1
ATOM 606 O O . HIS A 1 81 ? -10.088 -12.954 6.930 1.00 76.31 81 HIS A O 1
ATOM 612 N N . THR A 1 82 ? -11.562 -12.068 5.485 1.00 78.44 82 THR A N 1
ATOM 613 C CA . THR A 1 82 ? -10.575 -11.769 4.434 1.00 78.44 82 THR A CA 1
ATOM 614 C C . THR A 1 82 ? -9.559 -10.745 4.926 1.00 78.44 82 THR A C 1
ATOM 616 O O . THR A 1 82 ? -8.355 -10.934 4.755 1.00 78.44 82 THR A O 1
ATOM 619 N N . LEU A 1 83 ? -10.041 -9.689 5.588 1.00 86.12 83 LEU A N 1
ATOM 620 C CA . LEU A 1 83 ? -9.197 -8.663 6.193 1.00 86.12 83 LEU A CA 1
ATOM 621 C C . LEU A 1 83 ? -8.239 -9.261 7.233 1.00 86.12 83 LEU A C 1
ATOM 623 O O . LEU A 1 83 ? -7.041 -8.996 7.172 1.00 86.12 83 LEU A O 1
ATOM 627 N N . ALA A 1 84 ? -8.733 -10.120 8.128 1.00 86.38 84 ALA A N 1
ATOM 628 C CA . ALA A 1 84 ? -7.914 -10.806 9.125 1.00 86.38 84 ALA A CA 1
ATOM 629 C C . ALA A 1 84 ? -6.849 -11.711 8.482 1.00 86.38 84 ALA A C 1
ATOM 631 O O . ALA A 1 84 ? -5.689 -11.672 8.884 1.00 86.38 84 ALA A O 1
ATOM 632 N N . ALA A 1 85 ? -7.205 -12.477 7.446 1.00 79.81 85 ALA A N 1
ATOM 633 C CA . ALA A 1 85 ? -6.259 -13.344 6.743 1.00 79.81 85 ALA A CA 1
ATOM 634 C C . ALA A 1 85 ? -5.129 -12.552 6.059 1.00 79.81 85 ALA A C 1
ATOM 636 O O . ALA A 1 85 ? -3.956 -12.926 6.153 1.00 79.81 85 ALA A O 1
ATOM 637 N N . LEU A 1 86 ? -5.464 -11.439 5.396 1.00 82.69 86 LEU A N 1
ATOM 638 C CA . LEU A 1 86 ? -4.477 -10.546 4.783 1.00 82.69 86 LEU A CA 1
ATOM 639 C C . LEU A 1 86 ? -3.607 -9.864 5.837 1.00 82.69 86 LEU A C 1
ATOM 641 O O . LEU A 1 86 ? -2.388 -9.829 5.692 1.00 82.69 86 LEU A O 1
ATOM 645 N N . PHE A 1 87 ? -4.219 -9.389 6.920 1.00 91.19 87 PHE A N 1
ATOM 646 C CA . PHE A 1 87 ? -3.511 -8.834 8.063 1.00 91.19 87 PHE A CA 1
ATOM 647 C C . PHE A 1 87 ? -2.475 -9.824 8.608 1.00 91.19 87 PHE A C 1
ATOM 649 O O . PHE A 1 87 ? -1.303 -9.469 8.723 1.00 91.19 87 PHE A O 1
ATOM 656 N N . THR A 1 88 ? -2.855 -11.075 8.882 1.00 85.44 88 THR A N 1
ATOM 657 C CA . THR A 1 88 ? -1.928 -12.100 9.387 1.00 85.44 88 THR A CA 1
ATOM 658 C C . THR A 1 88 ? -0.783 -12.360 8.408 1.00 85.44 88 THR A C 1
ATOM 660 O O . THR A 1 88 ? 0.372 -12.454 8.823 1.00 85.44 88 THR A O 1
ATOM 663 N N . ALA A 1 89 ? -1.077 -12.435 7.106 1.00 78.06 89 ALA A N 1
ATOM 664 C CA . ALA A 1 89 ? -0.057 -12.654 6.084 1.00 78.06 89 ALA A CA 1
ATOM 665 C C . ALA A 1 89 ? 0.960 -11.500 6.000 1.00 78.06 89 ALA A C 1
ATOM 667 O O . ALA A 1 89 ? 2.148 -11.750 5.810 1.00 78.06 89 ALA A O 1
ATOM 668 N N . GLU A 1 90 ? 0.511 -10.254 6.157 1.00 84.31 90 GLU A N 1
ATOM 669 C CA . GLU A 1 90 ? 1.355 -9.062 6.000 1.00 84.31 90 GLU A CA 1
ATOM 670 C C . GLU A 1 90 ? 2.069 -8.629 7.292 1.00 84.31 90 GLU A C 1
ATOM 672 O O . GLU A 1 90 ? 3.066 -7.908 7.225 1.00 84.31 90 GLU A O 1
ATOM 677 N N . THR A 1 91 ? 1.602 -9.065 8.467 1.00 82.38 91 THR A N 1
ATOM 678 C CA . THR A 1 91 ? 2.167 -8.659 9.771 1.00 82.38 91 THR A CA 1
ATOM 679 C C . THR A 1 91 ? 3.076 -9.699 10.417 1.00 82.38 91 THR A C 1
ATOM 681 O O . THR A 1 91 ? 3.833 -9.346 11.321 1.00 82.38 91 THR A O 1
ATOM 684 N N . GLY A 1 92 ? 3.060 -10.949 9.936 1.00 62.47 92 GLY A N 1
ATOM 685 C CA . GLY A 1 92 ? 3.543 -12.140 10.645 1.00 62.47 92 GLY A CA 1
ATOM 686 C C . GLY A 1 92 ? 4.946 -12.114 11.271 1.00 62.47 92 GLY A C 1
ATOM 687 O O . GLY A 1 92 ? 5.205 -12.963 12.119 1.00 62.47 92 GLY A O 1
ATOM 688 N N . ARG A 1 93 ? 5.847 -11.178 10.918 1.00 56.84 93 ARG A N 1
ATOM 689 C CA . ARG A 1 93 ? 7.146 -10.949 11.603 1.00 56.84 93 ARG A CA 1
ATOM 690 C C . ARG A 1 93 ? 7.661 -9.495 11.572 1.00 56.84 93 ARG A C 1
ATOM 692 O O . ARG A 1 93 ? 8.852 -9.279 11.775 1.00 56.84 93 ARG A O 1
ATOM 699 N N . ALA A 1 94 ? 6.819 -8.503 11.277 1.00 67.06 94 ALA A N 1
ATOM 700 C CA . ALA A 1 94 ? 7.316 -7.198 10.816 1.00 67.06 94 ALA A CA 1
ATOM 701 C C . ALA A 1 94 ? 7.445 -6.101 11.892 1.00 67.06 94 ALA A C 1
ATOM 703 O O . ALA A 1 94 ? 8.266 -5.202 11.721 1.00 67.06 94 ALA A O 1
ATOM 704 N N . PHE A 1 95 ? 6.669 -6.147 12.982 1.00 83.12 95 PHE A N 1
ATOM 705 C CA . PHE A 1 95 ? 6.555 -5.008 13.902 1.00 83.12 95 PHE A CA 1
ATOM 706 C C . PHE A 1 95 ? 7.172 -5.263 15.287 1.00 83.12 95 PHE A C 1
ATOM 708 O O . PHE A 1 95 ? 7.054 -6.366 15.821 1.00 83.12 95 PHE A O 1
ATOM 715 N N . PRO A 1 96 ? 7.808 -4.241 15.895 1.00 87.75 96 PRO A N 1
ATOM 716 C CA . PRO A 1 96 ? 8.355 -4.340 17.249 1.00 87.75 96 PRO A CA 1
ATOM 717 C C . PRO A 1 96 ? 7.280 -4.253 18.344 1.00 87.75 96 PRO A C 1
ATOM 719 O O . PRO A 1 96 ? 7.524 -4.669 19.469 1.00 87.75 96 PRO A O 1
ATOM 722 N N . GLU A 1 97 ? 6.100 -3.719 18.035 1.00 94.62 97 GLU A N 1
ATOM 723 C CA . GLU A 1 97 ? 5.004 -3.506 18.987 1.00 94.62 97 GLU A CA 1
ATOM 724 C C . GLU A 1 97 ? 3.741 -4.244 18.531 1.00 94.62 97 GLU A C 1
ATOM 726 O O . GLU A 1 97 ? 3.697 -4.788 17.426 1.00 94.62 97 GLU A O 1
ATOM 731 N N . THR A 1 98 ? 2.715 -4.280 19.385 1.00 95.94 98 THR A N 1
ATOM 732 C CA . THR A 1 98 ? 1.457 -4.962 19.067 1.00 95.94 98 THR A CA 1
ATOM 733 C C . THR A 1 98 ? 0.784 -4.216 17.926 1.00 95.94 98 THR A C 1
ATOM 735 O O . THR A 1 98 ? 0.635 -2.997 17.990 1.00 95.94 98 THR A O 1
ATOM 738 N N . VAL A 1 99 ? 0.357 -4.935 16.892 1.00 97.69 99 VAL A N 1
ATOM 739 C CA . VAL A 1 99 ? -0.427 -4.364 15.795 1.00 97.69 99 VAL A CA 1
ATOM 740 C C . VAL A 1 99 ? -1.788 -5.028 15.774 1.00 97.69 99 VAL A C 1
ATOM 742 O O . VAL A 1 99 ? -1.894 -6.234 15.970 1.00 97.69 99 VAL A O 1
ATOM 745 N N . VAL A 1 100 ? -2.835 -4.252 15.539 1.00 98.12 100 VAL A N 1
ATOM 746 C CA . VAL A 1 100 ? -4.201 -4.751 15.429 1.00 98.12 100 VAL A CA 1
ATOM 747 C C . VAL A 1 100 ? -4.893 -4.202 14.195 1.00 98.12 100 VAL A C 1
ATOM 749 O O . VAL A 1 100 ? -4.557 -3.131 13.687 1.00 98.12 100 VAL A O 1
ATOM 752 N N . LEU A 1 101 ? -5.866 -4.965 13.717 1.00 98.31 101 LEU A N 1
ATOM 753 C CA . LEU A 1 101 ? -6.780 -4.576 12.660 1.00 98.31 101 LEU A CA 1
ATOM 754 C C . LEU A 1 101 ? -8.096 -4.151 13.299 1.00 98.31 101 LEU A C 1
ATOM 756 O O . LEU A 1 101 ? -8.702 -4.941 14.025 1.00 98.31 101 LEU A O 1
ATOM 760 N N . MET A 1 102 ? -8.538 -2.929 13.022 1.00 98.12 102 MET A N 1
ATOM 761 C CA . MET A 1 102 ? -9.820 -2.414 13.496 1.00 98.12 102 MET A CA 1
ATOM 762 C C . MET A 1 102 ? -10.775 -2.131 12.340 1.00 98.12 102 MET A C 1
ATOM 764 O O . MET A 1 102 ? -10.350 -1.716 11.266 1.00 98.12 102 MET A O 1
ATOM 768 N N . VAL A 1 103 ? -12.069 -2.310 12.581 1.00 95.62 103 VAL A N 1
ATOM 769 C CA . VAL A 1 103 ? -13.161 -1.878 11.692 1.00 95.62 103 VAL A CA 1
ATOM 770 C C . VAL A 1 103 ? -14.144 -1.015 12.476 1.00 95.62 103 VAL A C 1
ATOM 772 O O . VAL A 1 103 ? -14.151 -1.052 13.706 1.00 95.62 103 VAL A O 1
ATOM 775 N N . LEU A 1 104 ? -14.963 -0.228 11.781 1.00 93.94 104 LEU A N 1
ATOM 776 C CA . LEU A 1 104 ? -15.955 0.641 12.415 1.00 93.94 104 LEU A CA 1
ATOM 777 C C . LEU A 1 104 ? -17.315 -0.064 12.473 1.00 93.94 104 LEU A C 1
ATOM 779 O O . LEU A 1 104 ? -17.840 -0.466 11.434 1.00 93.94 104 LEU A O 1
ATOM 783 N N . ASP A 1 105 ? -17.890 -0.157 13.667 1.00 92.00 105 ASP A N 1
ATOM 784 C CA . ASP A 1 105 ? -19.233 -0.677 13.924 1.00 92.00 105 ASP A CA 1
ATOM 785 C C . ASP A 1 105 ? -20.018 0.355 14.744 1.00 92.00 105 ASP A C 1
ATOM 787 O O . ASP A 1 105 ? -19.753 0.564 15.928 1.00 92.00 105 ASP A O 1
ATOM 791 N N . GLY A 1 106 ? -20.943 1.059 14.087 1.00 89.62 106 GLY A N 1
ATOM 792 C CA . GLY A 1 106 ? -21.599 2.230 14.666 1.00 89.62 106 GLY A CA 1
ATOM 793 C C . GLY A 1 106 ? -20.601 3.353 14.971 1.00 89.62 106 GLY A C 1
ATOM 794 O O . GLY A 1 106 ? -19.912 3.840 14.072 1.00 89.62 106 GLY A O 1
ATOM 795 N N . ASP A 1 107 ? -20.547 3.768 16.235 1.00 91.31 107 ASP A N 1
ATOM 796 C CA . ASP A 1 107 ? -19.653 4.791 16.787 1.00 91.31 107 ASP A CA 1
ATOM 797 C C . ASP A 1 107 ? -18.410 4.205 17.488 1.00 91.31 107 ASP A C 1
ATOM 799 O O . ASP A 1 107 ? -17.628 4.942 18.099 1.00 91.31 107 ASP A O 1
ATOM 803 N N . GLU A 1 108 ? -18.186 2.893 17.368 1.00 96.38 108 GLU A N 1
ATOM 804 C CA . GLU A 1 108 ? -17.077 2.180 17.998 1.00 96.38 108 GLU A CA 1
ATOM 805 C C . GLU A 1 108 ? -16.135 1.536 16.975 1.00 96.38 108 GLU A C 1
ATOM 807 O O . GLU A 1 108 ? -16.550 0.932 15.986 1.00 96.38 108 GLU A O 1
ATOM 812 N N . ALA A 1 109 ? -14.834 1.618 17.244 1.00 97.06 109 ALA A N 1
ATOM 813 C CA . ALA A 1 109 ? -13.817 0.842 16.550 1.00 97.06 109 ALA A CA 1
ATOM 814 C C . ALA A 1 109 ? -13.653 -0.522 17.232 1.00 97.06 109 ALA A C 1
ATOM 816 O O . ALA A 1 109 ? -13.446 -0.595 18.446 1.00 97.06 109 ALA A O 1
ATOM 817 N N . VAL A 1 110 ? -13.715 -1.593 16.445 1.00 97.69 110 VAL A N 1
ATOM 818 C CA . VAL A 1 110 ? -13.688 -2.979 16.921 1.00 97.69 110 VAL A CA 1
ATOM 819 C C . VAL A 1 110 ? -12.456 -3.685 16.390 1.00 97.69 110 VAL A C 1
ATOM 821 O O . VAL A 1 110 ? -12.226 -3.702 15.181 1.00 97.69 110 VAL A O 1
ATOM 824 N N . VAL A 1 111 ? -11.682 -4.307 17.275 1.00 98.19 111 VAL A N 1
ATOM 825 C CA . VAL A 1 111 ? -10.541 -5.143 16.889 1.00 98.19 111 VAL A CA 1
ATOM 826 C C . VAL A 1 111 ? -11.039 -6.454 16.284 1.00 98.19 111 VAL A C 1
ATOM 828 O O . VAL A 1 111 ? -11.763 -7.206 16.932 1.00 98.19 111 VAL A O 1
ATOM 831 N N . VAL A 1 112 ? -10.617 -6.760 15.058 1.00 96.00 112 VAL A N 1
ATOM 832 C CA . VAL A 1 112 ? -10.996 -7.987 14.328 1.00 96.00 112 VAL A CA 1
ATOM 833 C C . VAL A 1 112 ? -9.827 -8.944 14.097 1.00 96.00 112 VAL A C 1
ATOM 835 O O . VAL A 1 112 ? -10.051 -10.115 13.800 1.00 96.00 112 VAL A O 1
ATOM 838 N N . ALA A 1 113 ? -8.588 -8.477 14.257 1.00 95.75 113 ALA A N 1
ATOM 839 C CA . ALA A 1 113 ? -7.388 -9.311 14.253 1.00 95.75 113 ALA A CA 1
ATOM 840 C C . ALA A 1 113 ? -6.267 -8.648 15.063 1.00 95.75 113 ALA A C 1
ATOM 842 O O . ALA A 1 113 ? -6.212 -7.421 15.161 1.00 95.75 113 ALA A O 1
ATOM 843 N N . GLU A 1 114 ? -5.355 -9.455 15.605 1.00 95.75 114 GLU A N 1
ATOM 844 C CA . GLU A 1 114 ? -4.187 -8.978 16.348 1.00 95.75 114 GLU A CA 1
ATOM 845 C C . GLU A 1 114 ? -2.905 -9.721 15.952 1.00 95.75 114 GLU A C 1
ATOM 847 O O . GLU A 1 114 ? -2.919 -10.903 15.605 1.00 95.75 114 GLU A O 1
ATOM 852 N N . ALA A 1 115 ? -1.789 -9.001 16.011 1.00 95.25 115 ALA A N 1
ATOM 853 C CA . ALA A 1 115 ? -0.428 -9.497 15.900 1.00 95.25 115 ALA A CA 1
ATOM 854 C C . ALA A 1 115 ? 0.336 -8.996 17.141 1.00 95.25 115 ALA A C 1
ATOM 856 O O . ALA A 1 115 ? 0.768 -7.838 17.176 1.00 95.25 115 ALA A O 1
ATOM 857 N N . PRO A 1 116 ? 0.443 -9.814 18.202 1.00 94.44 116 PRO A N 1
ATOM 858 C CA . PRO A 1 116 ? 1.026 -9.380 19.465 1.00 94.44 116 PRO A CA 1
ATOM 859 C C . PRO A 1 116 ? 2.533 -9.125 19.344 1.00 94.44 116 PRO A C 1
ATOM 861 O O . PRO A 1 116 ? 3.244 -9.843 18.641 1.00 94.44 116 PRO A O 1
ATOM 864 N N . ALA A 1 117 ? 3.036 -8.141 20.095 1.00 92.88 117 ALA A N 1
ATOM 865 C CA . ALA A 1 117 ? 4.475 -7.917 20.211 1.00 92.88 117 ALA A CA 1
ATOM 866 C C . ALA A 1 117 ? 5.184 -9.097 20.897 1.00 92.88 117 ALA A C 1
ATOM 868 O O . ALA A 1 117 ? 4.665 -9.674 21.856 1.00 92.88 117 ALA A O 1
ATOM 869 N N . ASN A 1 118 ? 6.440 -9.358 20.527 1.00 89.12 118 ASN A N 1
ATOM 870 C CA . ASN A 1 118 ? 7.281 -10.390 21.156 1.00 89.12 118 ASN A CA 1
ATOM 871 C C . ASN A 1 118 ? 7.947 -9.932 22.470 1.00 89.12 118 ASN A C 1
ATOM 873 O O . ASN A 1 118 ? 9.030 -10.390 22.830 1.00 89.12 118 ASN A O 1
ATOM 877 N N . HIS A 1 119 ? 7.307 -9.020 23.199 1.00 90.19 119 HIS A N 1
ATOM 878 C CA . HIS A 1 119 ? 7.796 -8.501 24.472 1.00 90.19 119 HIS A CA 1
ATOM 879 C C . HIS A 1 119 ? 7.011 -9.075 25.656 1.00 90.19 119 HIS A C 1
ATOM 881 O O . HIS A 1 119 ? 5.800 -9.300 25.570 1.00 90.19 119 HIS A O 1
ATOM 887 N N . THR A 1 120 ? 7.699 -9.248 26.791 1.00 91.12 120 THR A N 1
ATOM 888 C CA . THR A 1 120 ? 7.079 -9.657 28.063 1.00 91.12 120 THR A CA 1
ATOM 889 C C . THR A 1 120 ? 6.026 -8.648 28.515 1.00 91.12 120 THR A C 1
ATOM 891 O O . THR A 1 120 ? 4.921 -9.033 28.880 1.00 91.12 120 THR A O 1
ATOM 894 N N . VAL A 1 121 ? 6.351 -7.353 28.431 1.00 94.00 121 VAL A N 1
ATOM 895 C CA . VAL A 1 121 ? 5.401 -6.252 28.630 1.00 94.00 121 VAL A CA 1
ATOM 896 C C . VAL A 1 121 ? 5.024 -5.693 27.263 1.00 94.00 121 VAL A C 1
ATOM 898 O O . VAL A 1 121 ? 5.896 -5.217 26.528 1.00 94.00 121 VAL A O 1
ATOM 901 N N . ARG A 1 122 ? 3.733 -5.760 26.934 1.00 94.50 122 ARG A N 1
ATOM 902 C CA . ARG A 1 122 ? 3.144 -5.318 25.665 1.00 94.50 122 ARG A CA 1
ATOM 903 C C . ARG A 1 122 ? 1.727 -4.800 25.888 1.00 94.50 122 ARG A C 1
ATOM 905 O O . ARG A 1 122 ? 1.086 -5.176 26.867 1.00 94.50 122 ARG A O 1
ATOM 912 N N . ALA A 1 123 ? 1.232 -3.989 24.960 1.00 95.19 123 ALA A N 1
ATOM 913 C CA . ALA A 1 123 ? -0.186 -3.659 24.911 1.00 95.19 123 ALA A CA 1
ATOM 914 C C . ALA A 1 123 ? -0.993 -4.885 24.448 1.00 95.19 123 ALA A C 1
ATOM 916 O O . ALA A 1 123 ? -0.563 -5.603 23.540 1.00 95.19 123 ALA A O 1
ATOM 917 N N . VAL A 1 124 ? -2.146 -5.125 25.076 1.00 95.88 124 VAL A N 1
ATOM 918 C CA . VAL A 1 124 ? -3.031 -6.265 24.787 1.00 95.88 124 VAL A CA 1
ATOM 919 C C . VAL A 1 124 ? -4.360 -5.731 24.269 1.00 95.88 124 VAL A C 1
ATOM 921 O O . VAL A 1 124 ? -5.077 -5.054 25.000 1.00 95.88 124 VAL A O 1
ATOM 924 N N . TYR A 1 125 ? -4.651 -5.997 22.997 1.00 96.94 125 TYR A N 1
ATOM 925 C CA . TYR A 1 125 ? -5.839 -5.526 22.284 1.00 96.94 125 TYR A CA 1
ATOM 926 C C . TYR A 1 125 ? -6.529 -6.746 21.652 1.00 96.94 125 TYR A C 1
ATOM 928 O O . TYR A 1 125 ? -6.354 -6.988 20.460 1.00 96.94 125 TYR A O 1
ATOM 936 N N . PRO A 1 126 ? -7.271 -7.542 22.444 1.00 96.88 126 PRO A N 1
ATOM 937 C CA . PRO A 1 126 ? -7.810 -8.811 21.979 1.00 96.88 126 PRO A CA 1
ATOM 938 C C . PRO A 1 126 ? -8.879 -8.604 20.904 1.00 96.88 126 PRO A C 1
ATOM 940 O O . PRO A 1 126 ? -9.579 -7.588 20.883 1.00 96.88 126 PRO A O 1
ATOM 943 N N . VAL A 1 127 ? -9.059 -9.609 20.045 1.00 96.44 127 VAL A N 1
ATOM 944 C CA . VAL A 1 127 ? -10.169 -9.639 19.080 1.00 96.44 127 VAL A CA 1
ATOM 945 C C . VAL A 1 127 ? -11.503 -9.488 19.815 1.00 96.44 127 VAL A C 1
ATOM 947 O O . VAL A 1 127 ? -11.751 -10.148 20.823 1.00 96.44 127 VAL A O 1
ATOM 950 N N . GLY A 1 128 ? -12.359 -8.603 19.306 1.00 94.56 128 GLY A N 1
ATOM 951 C CA . GLY A 1 128 ? -13.632 -8.226 19.914 1.00 94.56 128 GLY A CA 1
ATOM 952 C C . GLY A 1 128 ? -13.558 -7.023 20.857 1.00 94.56 128 GLY A C 1
ATOM 953 O O . GLY A 1 128 ? -14.609 -6.534 21.264 1.00 94.56 128 GLY A O 1
ATOM 954 N N . LEU A 1 129 ? -12.365 -6.503 21.183 1.00 97.69 129 LEU A N 1
ATOM 955 C CA . LEU A 1 129 ? -12.237 -5.249 21.931 1.00 97.69 129 LEU A CA 1
ATOM 956 C C . LEU A 1 129 ? -12.902 -4.101 21.159 1.00 97.69 129 LEU A C 1
ATOM 958 O O . LEU A 1 129 ? -12.598 -3.888 19.985 1.00 97.69 129 LEU A O 1
ATOM 962 N N . ARG A 1 130 ? -13.768 -3.345 21.842 1.00 97.88 130 ARG A N 1
ATOM 963 C CA . ARG A 1 130 ? -14.486 -2.182 21.305 1.00 97.88 130 ARG A CA 1
ATOM 964 C C . ARG A 1 130 ? -14.011 -0.911 21.999 1.00 97.88 130 ARG A C 1
ATOM 966 O O . ARG A 1 130 ? -13.836 -0.897 23.217 1.00 97.88 130 ARG A O 1
ATOM 973 N N . LEU A 1 131 ? -13.766 0.139 21.223 1.00 96.44 131 LEU A N 1
ATOM 974 C CA . LEU A 1 131 ? -13.315 1.443 21.707 1.00 96.44 131 LEU A CA 1
ATOM 975 C C . LEU A 1 131 ? -14.152 2.551 21.060 1.00 96.44 131 LEU A C 1
ATOM 977 O O . LEU A 1 131 ? -14.376 2.483 19.853 1.00 96.44 131 LEU A O 1
ATOM 981 N N . PRO A 1 132 ? -14.537 3.616 21.787 1.00 96.44 132 PRO A N 1
ATOM 982 C CA . PRO A 1 132 ? -15.220 4.753 21.175 1.00 96.44 132 PRO A CA 1
ATOM 983 C C . PRO A 1 132 ? -14.370 5.350 20.049 1.00 96.44 132 PRO A C 1
ATOM 985 O O . PRO A 1 132 ? -13.221 5.737 20.287 1.00 96.44 132 PRO A O 1
ATOM 988 N N . ALA A 1 133 ? -14.915 5.446 18.834 1.00 94.38 133 ALA A N 1
ATOM 989 C CA . ALA A 1 133 ? -14.122 5.725 17.638 1.00 94.38 133 ALA A CA 1
ATOM 990 C C . ALA A 1 133 ? -13.450 7.110 17.672 1.00 94.38 133 ALA A C 1
ATOM 992 O O . ALA A 1 133 ? -12.319 7.272 17.222 1.00 94.38 133 ALA A O 1
ATOM 993 N N . GLY A 1 134 ? -14.083 8.107 18.296 1.00 92.00 134 GLY A N 1
ATOM 994 C CA . GLY A 1 134 ? -13.479 9.431 18.490 1.00 92.00 134 GLY A CA 1
ATOM 995 C C . GLY A 1 134 ? -12.306 9.464 19.486 1.00 92.00 134 GLY A C 1
ATOM 996 O O . GLY A 1 134 ? -11.617 10.479 19.590 1.00 92.00 134 GLY A O 1
ATOM 997 N N . ARG A 1 135 ? -12.073 8.377 20.236 1.00 92.19 135 ARG A N 1
ATOM 998 C CA . ARG A 1 135 ? -11.100 8.288 21.341 1.00 92.19 135 ARG A CA 1
ATOM 999 C C . ARG A 1 135 ? -10.019 7.227 21.126 1.00 92.19 135 ARG A C 1
ATOM 1001 O O . ARG A 1 135 ? -9.374 6.817 22.088 1.00 92.19 135 ARG A O 1
ATOM 1008 N N . CYS A 1 136 ? -9.824 6.751 19.905 1.00 95.81 136 CYS A N 1
ATOM 1009 C CA . CYS A 1 136 ? -8.700 5.892 19.537 1.00 95.81 136 CYS A CA 1
ATOM 1010 C C . CYS A 1 136 ? -8.198 6.271 18.142 1.00 95.81 136 CYS A C 1
ATOM 1012 O O . CYS A 1 136 ? -8.959 6.780 17.319 1.00 95.81 136 CYS A O 1
ATOM 1014 N N . ALA A 1 137 ? -6.922 6.021 17.862 1.00 97.00 137 ALA A N 1
ATOM 1015 C CA . ALA A 1 137 ? -6.323 6.370 16.577 1.00 97.00 137 ALA A CA 1
ATOM 1016 C C . ALA A 1 137 ? -7.009 5.616 15.424 1.00 97.00 137 ALA A C 1
ATOM 1018 O O . ALA A 1 137 ? -7.314 6.211 14.393 1.00 97.00 137 ALA A O 1
ATOM 1019 N N . GLY A 1 138 ? -7.311 4.325 15.624 1.00 97.06 138 GLY A N 1
ATOM 1020 C CA . GLY A 1 138 ? -8.010 3.488 14.642 1.00 97.06 138 GLY A CA 1
ATOM 1021 C C . GLY A 1 138 ? -9.407 4.006 14.294 1.00 97.06 138 GLY A C 1
ATOM 1022 O O . GLY A 1 138 ? -9.775 4.079 13.126 1.00 97.06 138 GLY A O 1
ATOM 1023 N N . GLY A 1 139 ? -10.173 4.434 15.295 1.00 96.19 139 GLY A N 1
ATOM 1024 C CA . GLY A 1 139 ? -11.487 5.027 15.070 1.00 96.19 139 GLY A CA 1
ATOM 1025 C C . GLY A 1 139 ? -11.411 6.391 14.386 1.00 96.19 139 GLY A C 1
ATOM 1026 O O . GLY A 1 139 ? -12.209 6.664 13.497 1.00 96.19 139 GLY A O 1
ATOM 1027 N N . GLN A 1 140 ? -10.417 7.217 14.722 1.00 95.31 140 GLN A N 1
ATOM 1028 C CA . GLN A 1 140 ? -10.222 8.526 14.093 1.00 95.31 140 GLN A CA 1
ATOM 1029 C C . GLN A 1 140 ? -9.913 8.419 12.596 1.00 95.31 140 GLN A C 1
ATOM 1031 O O . GLN A 1 140 ? -10.491 9.177 11.819 1.00 95.31 140 GLN A O 1
ATOM 1036 N N . VAL A 1 141 ? -9.063 7.470 12.173 1.00 95.56 141 VAL A N 1
ATOM 1037 C CA . VAL A 1 141 ? -8.832 7.222 10.736 1.00 95.56 141 VAL A CA 1
ATOM 1038 C C . VAL A 1 141 ? -10.115 6.733 10.049 1.00 95.56 141 VAL A C 1
ATOM 1040 O O . VAL A 1 141 ? -10.516 7.268 9.021 1.00 95.56 141 VAL A O 1
ATOM 1043 N N . LEU A 1 142 ? -10.850 5.804 10.659 1.00 94.62 142 LEU A N 1
ATOM 1044 C CA . LEU A 1 142 ? -12.100 5.296 10.080 1.00 94.62 142 LEU A CA 1
ATOM 1045 C C . LEU A 1 142 ? -13.185 6.379 9.957 1.00 94.62 142 LEU A C 1
ATOM 1047 O O . LEU A 1 142 ? -13.879 6.452 8.944 1.00 94.62 142 LEU A O 1
ATOM 1051 N N . LEU A 1 143 ? -13.319 7.246 10.963 1.00 92.69 143 LEU A N 1
ATOM 1052 C CA . LEU A 1 143 ? -14.261 8.368 10.950 1.00 92.69 143 LEU A CA 1
ATOM 1053 C C . LEU A 1 143 ? -13.868 9.448 9.936 1.00 92.69 143 LEU A C 1
ATOM 1055 O O . LEU A 1 143 ? -14.752 10.025 9.300 1.00 92.69 143 LEU A O 1
ATOM 1059 N N . ALA A 1 144 ? -12.568 9.694 9.739 1.00 88.38 144 ALA A N 1
ATOM 1060 C CA . ALA A 1 144 ? -12.082 10.671 8.763 1.00 88.38 144 ALA A CA 1
ATOM 1061 C C . ALA A 1 144 ? -12.518 10.321 7.329 1.00 88.38 144 ALA A C 1
ATOM 1063 O O . ALA A 1 144 ? -12.757 11.221 6.530 1.00 88.38 144 ALA A O 1
ATOM 1064 N N . GLY A 1 145 ? -12.699 9.029 7.027 1.00 76.56 145 GLY A N 1
ATOM 1065 C CA . GLY A 1 145 ? -13.227 8.559 5.743 1.00 76.56 145 GLY A CA 1
ATOM 1066 C C . GLY A 1 145 ? -14.747 8.666 5.581 1.00 76.56 145 GLY A C 1
ATOM 1067 O O . GLY A 1 145 ? -15.243 8.456 4.478 1.00 76.56 145 GLY A O 1
ATOM 1068 N N . ARG A 1 146 ? -15.498 8.972 6.650 1.00 79.50 146 ARG A N 1
ATOM 1069 C CA . ARG A 1 146 ? -16.974 9.041 6.635 1.00 79.50 146 ARG A CA 1
ATOM 1070 C C . ARG A 1 146 ? -17.530 10.449 6.827 1.00 79.50 146 ARG A C 1
ATOM 1072 O O . ARG A 1 146 ? -18.633 10.728 6.367 1.00 79.50 146 ARG A O 1
ATOM 1079 N N . SER A 1 147 ? -16.798 11.336 7.499 1.00 64.31 147 SER A N 1
ATOM 1080 C CA . SER A 1 147 ? -17.226 12.719 7.727 1.00 64.31 147 SER A CA 1
ATOM 1081 C C . SER A 1 147 ? -16.039 13.680 7.721 1.00 64.31 147 SER A C 1
ATOM 1083 O O . SER A 1 147 ? -15.160 13.585 8.578 1.00 64.31 147 SER A O 1
ATOM 1085 N N . ALA A 1 148 ? -16.059 14.655 6.810 1.00 54.25 148 ALA A N 1
ATOM 1086 C CA . ALA A 1 148 ? -15.106 15.764 6.750 1.00 54.25 148 ALA A CA 1
ATOM 1087 C C . ALA A 1 148 ? -15.432 16.847 7.800 1.00 54.25 148 ALA A C 1
ATOM 1089 O O . ALA A 1 148 ? -15.658 18.007 7.469 1.00 54.25 148 ALA A O 1
ATOM 1090 N N . GLY A 1 149 ? -15.533 16.459 9.074 1.00 58.09 149 GLY A N 1
ATOM 1091 C CA . GLY A 1 149 ? -15.631 17.421 10.171 1.00 58.09 149 GLY A CA 1
ATOM 1092 C C . GLY A 1 149 ? -14.280 18.095 10.430 1.00 58.09 149 GLY A C 1
ATOM 1093 O O . GLY A 1 149 ? -13.239 17.441 10.334 1.00 58.09 149 GLY A O 1
ATOM 1094 N N . ASP A 1 150 ? -14.293 19.374 10.822 1.00 58.69 150 ASP A N 1
ATOM 1095 C CA . ASP A 1 150 ? -13.082 20.183 11.063 1.00 58.69 150 ASP A CA 1
ATOM 1096 C C . ASP A 1 150 ? -12.063 19.495 11.994 1.00 58.69 150 ASP A C 1
ATOM 1098 O O . ASP A 1 150 ? -10.850 19.623 11.804 1.00 58.69 150 ASP A O 1
ATOM 1102 N N . SER A 1 151 ? -12.542 18.705 12.962 1.00 64.19 151 SER A N 1
ATOM 1103 C CA . SER A 1 151 ? -11.729 18.009 13.968 1.00 64.19 151 SER A CA 1
ATOM 1104 C C . SER A 1 151 ? -10.853 16.872 13.426 1.00 64.19 151 SER A C 1
ATOM 1106 O O . SER A 1 151 ? -9.905 16.479 14.103 1.00 64.19 151 SER A O 1
ATOM 1108 N N . LEU A 1 152 ? -11.123 16.353 12.222 1.00 79.50 152 LEU A N 1
ATOM 1109 C CA . LEU A 1 152 ? -10.354 15.261 11.603 1.00 79.50 152 LEU A CA 1
ATOM 1110 C C . LEU A 1 152 ? -9.565 15.707 10.366 1.00 79.50 152 LEU A C 1
ATOM 1112 O O . LEU A 1 152 ? -8.938 14.884 9.700 1.00 79.50 152 LEU A O 1
ATOM 1116 N N . THR A 1 153 ? -9.511 17.015 10.099 1.00 76.25 153 THR A N 1
ATOM 1117 C CA . THR A 1 153 ? -8.763 17.599 8.974 1.00 76.25 153 THR A CA 1
ATOM 1118 C C . THR A 1 153 ? -7.294 17.171 8.966 1.00 76.25 153 THR A C 1
ATOM 1120 O O . THR A 1 153 ? -6.728 16.881 7.913 1.00 76.25 153 THR A O 1
ATOM 1123 N N . GLN A 1 154 ? -6.662 17.103 10.142 1.00 76.12 154 GLN A N 1
ATOM 1124 C CA . GLN A 1 154 ? -5.274 16.659 10.257 1.00 76.12 154 GLN A CA 1
ATOM 1125 C C . GLN A 1 154 ? -5.123 15.169 9.932 1.00 76.12 154 GLN A C 1
ATOM 1127 O O . GLN A 1 154 ? -4.217 14.806 9.189 1.00 76.12 154 GLN A O 1
ATOM 1132 N N . VAL A 1 155 ? -6.040 14.323 10.411 1.00 86.44 155 VAL A N 1
ATOM 1133 C CA . VAL A 1 155 ? -6.039 12.878 10.127 1.00 86.44 155 VAL A CA 1
ATOM 1134 C C . VAL A 1 155 ? -6.223 12.615 8.637 1.00 86.44 155 VAL A C 1
ATOM 1136 O O . VAL A 1 155 ? -5.523 11.787 8.056 1.00 86.44 155 VAL A O 1
ATOM 1139 N N . HIS A 1 156 ? -7.123 13.368 8.008 1.00 82.06 156 HIS A N 1
ATOM 1140 C CA . HIS A 1 156 ? -7.362 13.308 6.575 1.00 82.06 156 HIS A CA 1
ATOM 1141 C C . HIS A 1 156 ? -6.126 13.746 5.772 1.00 82.06 156 HIS A C 1
ATOM 1143 O O . HIS A 1 156 ? -5.779 13.112 4.780 1.00 82.06 156 HIS A O 1
ATOM 1149 N N . ARG A 1 157 ? -5.430 14.810 6.196 1.00 77.88 157 ARG A N 1
ATOM 1150 C CA . ARG A 1 157 ? -4.215 15.306 5.526 1.00 77.88 157 ARG A CA 1
ATOM 1151 C C . ARG A 1 157 ? -3.025 14.366 5.698 1.00 77.88 157 ARG A C 1
ATOM 1153 O O . ARG A 1 157 ? -2.263 14.159 4.762 1.00 77.88 157 ARG A O 1
ATOM 1160 N N . GLU A 1 158 ? -2.846 13.821 6.897 1.00 81.88 158 GLU A N 1
ATOM 1161 C CA . GLU A 1 158 ? -1.740 12.915 7.205 1.00 81.88 158 GLU A CA 1
ATOM 1162 C C . GLU A 1 158 ? -2.028 11.475 6.769 1.00 81.88 158 GLU A C 1
ATOM 1164 O O . GLU A 1 158 ? -1.123 10.647 6.806 1.00 81.88 158 GLU A O 1
ATOM 1169 N N . ALA A 1 159 ? -3.258 11.133 6.378 1.00 89.00 159 ALA A N 1
ATOM 1170 C CA . ALA A 1 159 ? -3.676 9.745 6.179 1.00 89.00 159 ALA A CA 1
ATOM 1171 C C . ALA A 1 159 ? -3.274 8.834 7.363 1.00 89.00 159 ALA A C 1
ATOM 1173 O O . ALA A 1 159 ? -2.856 7.687 7.184 1.00 89.00 159 ALA A O 1
ATOM 1174 N N . ALA A 1 160 ? -3.313 9.388 8.576 1.00 93.25 160 ALA A N 1
ATOM 1175 C CA . ALA A 1 160 ? -2.830 8.755 9.793 1.00 93.25 160 ALA A CA 1
ATOM 1176 C C . ALA A 1 160 ? -3.387 9.464 11.028 1.00 93.25 160 ALA A C 1
ATOM 1178 O O . ALA A 1 160 ? -3.653 10.663 10.992 1.00 93.25 160 ALA A O 1
ATOM 1179 N N . ALA A 1 161 ? -3.511 8.742 12.137 1.00 95.06 161 ALA A N 1
ATOM 1180 C CA . ALA A 1 161 ? -3.847 9.322 13.431 1.00 95.06 161 ALA A CA 1
ATOM 1181 C C . ALA A 1 161 ? -2.882 8.820 14.502 1.00 95.06 161 ALA A C 1
ATOM 1183 O O . ALA A 1 161 ? -2.451 7.668 14.470 1.00 95.06 161 ALA A O 1
ATOM 1184 N N . GLN A 1 162 ? -2.578 9.679 15.471 1.00 95.56 162 GLN A N 1
ATOM 1185 C CA . GLN A 1 162 ? -1.873 9.303 16.689 1.00 95.56 162 GLN A CA 1
ATOM 1186 C C . GLN A 1 162 ? -2.747 9.658 17.883 1.00 95.56 162 GLN A C 1
ATOM 1188 O O . GLN A 1 162 ? -3.235 10.782 17.991 1.00 95.56 162 GLN A O 1
ATOM 1193 N N . HIS A 1 163 ? -2.915 8.714 18.800 1.00 95.38 163 HIS A N 1
ATOM 1194 C CA . HIS A 1 163 ? -3.670 8.933 20.023 1.00 95.38 163 HIS A CA 1
ATOM 1195 C C . HIS A 1 163 ? -2.858 8.459 21.224 1.00 95.38 163 HIS A C 1
ATOM 1197 O O . HIS A 1 163 ? -2.340 7.347 21.235 1.00 95.38 163 HIS A O 1
ATOM 1203 N N . ARG A 1 164 ? -2.725 9.311 22.243 1.00 94.81 164 ARG A N 1
ATOM 1204 C CA . ARG A 1 164 ? -1.996 8.993 23.473 1.00 94.81 164 ARG A CA 1
ATOM 1205 C C . ARG A 1 164 ? -2.973 8.893 24.636 1.00 94.81 164 ARG A C 1
ATOM 1207 O O . ARG A 1 164 ? -3.719 9.832 24.903 1.00 94.81 164 ARG A O 1
ATOM 1214 N N . ARG A 1 165 ? -2.904 7.774 25.349 1.00 91.81 165 ARG A N 1
ATOM 1215 C CA . ARG A 1 165 ? -3.533 7.553 26.655 1.00 91.81 165 ARG A CA 1
ATOM 1216 C C . ARG A 1 165 ? -2.446 7.487 27.731 1.00 91.81 165 ARG A C 1
ATOM 1218 O O . ARG A 1 165 ? -1.259 7.624 27.434 1.00 91.81 165 ARG A O 1
ATOM 1225 N N . ALA A 1 166 ? -2.846 7.322 28.990 1.00 91.62 166 ALA A N 1
ATOM 1226 C CA . ALA A 1 166 ? -1.906 7.282 30.112 1.00 91.62 166 ALA A CA 1
ATOM 1227 C C . ALA A 1 166 ? -0.900 6.118 30.004 1.00 91.62 166 ALA A C 1
ATOM 1229 O O . ALA A 1 166 ? 0.258 6.251 30.389 1.00 91.62 166 ALA A O 1
ATOM 1230 N N . ASP A 1 167 ? -1.342 4.988 29.462 1.00 95.19 167 ASP A N 1
ATOM 1231 C CA . ASP A 1 167 ? -0.645 3.705 29.434 1.00 95.19 167 ASP A CA 1
ATOM 1232 C C . ASP A 1 167 ? -0.134 3.308 28.044 1.00 95.19 167 ASP A C 1
ATOM 1234 O O . ASP A 1 167 ? 0.832 2.549 27.945 1.00 95.19 167 ASP A O 1
ATOM 1238 N N . VAL A 1 168 ? -0.732 3.839 26.973 1.00 96.94 168 VAL A N 1
ATOM 1239 C CA . VAL A 1 168 ? -0.397 3.490 25.585 1.00 96.94 168 VAL A CA 1
ATOM 1240 C C . VAL A 1 168 ? -0.321 4.695 24.648 1.00 96.94 168 VAL A C 1
ATOM 1242 O O . VAL A 1 168 ? -0.958 5.727 24.859 1.00 96.94 168 VAL A O 1
ATOM 1245 N N . VAL A 1 169 ? 0.441 4.533 23.568 1.00 97.62 169 VAL A N 1
ATOM 1246 C CA . VAL A 1 169 ? 0.376 5.378 22.371 1.00 97.62 169 VAL A CA 1
ATOM 1247 C C . VAL A 1 169 ? -0.052 4.504 21.199 1.00 97.62 169 VAL A C 1
ATOM 1249 O O . VAL A 1 169 ? 0.511 3.433 20.968 1.00 97.62 169 VAL A O 1
ATOM 1252 N N . GLU A 1 170 ? -1.055 4.973 20.473 1.00 98.12 170 GLU A N 1
ATOM 1253 C CA . GLU A 1 170 ? -1.600 4.352 19.275 1.00 98.12 170 GLU A CA 1
ATOM 1254 C C . GLU A 1 170 ? -1.181 5.166 18.051 1.00 98.12 170 GLU A C 1
ATOM 1256 O O . GLU A 1 170 ? -1.278 6.396 18.057 1.00 98.12 170 GLU A O 1
ATOM 1261 N N . LEU A 1 171 ? -0.769 4.479 16.991 1.00 97.62 171 LEU A N 1
ATOM 1262 C CA . LEU A 1 171 ? -0.519 5.055 15.677 1.00 97.62 171 LEU A CA 1
ATOM 1263 C C . LEU A 1 171 ? -1.303 4.247 14.647 1.00 97.62 171 LEU A C 1
ATOM 1265 O O . LEU A 1 171 ? -1.127 3.035 14.550 1.00 97.62 171 LEU A O 1
ATOM 1269 N N . ALA A 1 172 ? -2.177 4.905 13.896 1.00 98.19 172 ALA A N 1
ATOM 1270 C CA . ALA A 1 172 ? -3.089 4.251 12.970 1.00 98.19 172 ALA A CA 1
ATOM 1271 C C . ALA A 1 172 ? -2.961 4.801 11.556 1.00 98.19 172 ALA A C 1
ATOM 1273 O O . ALA A 1 172 ? -2.745 5.997 11.361 1.00 98.19 172 ALA A O 1
ATOM 1274 N N . VAL A 1 173 ? -3.166 3.921 10.581 1.00 97.19 173 VAL A N 1
ATOM 1275 C CA . VAL A 1 173 ? -3.320 4.251 9.161 1.00 97.19 173 VAL A CA 1
ATOM 1276 C C . VAL A 1 173 ? -4.539 3.507 8.603 1.00 97.19 173 VAL A C 1
ATOM 1278 O O . VAL A 1 173 ? -4.861 2.421 9.094 1.00 97.19 173 VAL A O 1
ATOM 1281 N N . PRO A 1 174 ? -5.243 4.067 7.610 1.00 96.44 174 PRO A N 1
ATOM 1282 C CA . PRO A 1 174 ? -6.383 3.399 6.990 1.00 96.44 174 PRO A CA 1
ATOM 1283 C C . PRO A 1 174 ? -5.940 2.197 6.143 1.00 96.44 174 PRO A C 1
ATOM 1285 O O . PRO A 1 174 ? -4.786 2.085 5.759 1.00 96.44 174 PRO A O 1
ATOM 1288 N N . ILE A 1 175 ? -6.856 1.286 5.850 1.00 95.31 175 ILE A N 1
ATOM 1289 C CA . ILE A 1 175 ? -6.752 0.265 4.805 1.00 95.31 175 ILE A CA 1
ATOM 1290 C C . ILE A 1 175 ? -7.931 0.517 3.871 1.00 95.31 175 ILE A C 1
ATOM 1292 O O . ILE A 1 175 ? -9.061 0.639 4.346 1.00 95.31 175 ILE A O 1
ATOM 1296 N N . CYS A 1 176 ? -7.662 0.595 2.569 1.00 90.38 176 CYS A N 1
ATOM 1297 C CA . CYS A 1 176 ? -8.640 1.007 1.566 1.00 90.38 176 CYS A CA 1
ATOM 1298 C C . CYS A 1 176 ? -8.689 -0.020 0.438 1.00 90.38 176 CYS A C 1
ATOM 1300 O O . CYS A 1 176 ? -7.759 -0.091 -0.362 1.00 90.38 176 CYS A O 1
ATOM 1302 N N . ALA A 1 177 ? -9.753 -0.813 0.349 1.00 85.19 177 ALA A N 1
ATOM 1303 C CA . ALA A 1 177 ? -9.910 -1.837 -0.680 1.00 85.19 177 ALA A CA 1
ATOM 1304 C C . ALA A 1 177 ? -9.982 -1.238 -2.091 1.00 85.19 177 ALA A C 1
ATOM 1306 O O . ALA A 1 177 ? -9.478 -1.838 -3.036 1.00 85.19 177 ALA A O 1
ATOM 1307 N N . ASP A 1 178 ? -10.542 -0.037 -2.226 1.00 74.44 178 ASP A N 1
ATOM 1308 C CA . ASP A 1 178 ? -10.582 0.732 -3.474 1.00 74.44 178 ASP A CA 1
ATOM 1309 C C . ASP A 1 178 ? -9.439 1.756 -3.598 1.00 74.44 178 ASP A C 1
ATOM 1311 O O . ASP A 1 178 ? -9.336 2.473 -4.594 1.00 74.44 178 ASP A O 1
ATOM 1315 N N . GLY A 1 179 ? -8.568 1.822 -2.588 1.00 79.31 179 GLY A N 1
ATOM 1316 C CA . GLY A 1 179 ? -7.473 2.778 -2.519 1.00 79.31 179 GLY A CA 1
ATOM 1317 C C . GLY A 1 179 ? -7.824 4.144 -1.942 1.00 79.31 179 GLY A C 1
ATOM 1318 O O . GLY A 1 179 ? -6.904 4.921 -1.712 1.00 79.31 179 GLY A O 1
ATOM 1319 N N . ILE A 1 180 ? -9.099 4.440 -1.688 1.00 81.88 180 ILE A N 1
ATOM 1320 C CA . ILE A 1 180 ? -9.584 5.768 -1.297 1.00 81.88 180 ILE A CA 1
ATOM 1321 C C . ILE A 1 180 ? -10.314 5.724 0.046 1.00 81.88 180 ILE A C 1
ATOM 1323 O O . ILE A 1 180 ? -9.970 6.470 0.966 1.00 81.88 180 ILE A O 1
ATOM 1327 N N . HIS A 1 181 ? -11.323 4.869 0.181 1.00 86.12 181 HIS A N 1
ATOM 1328 C CA . HIS A 1 181 ? -12.196 4.850 1.348 1.00 86.12 181 HIS A CA 1
ATOM 1329 C C . HIS A 1 181 ? -11.621 3.939 2.431 1.00 86.12 181 HIS A C 1
ATOM 1331 O O . HIS A 1 181 ? -11.157 2.838 2.158 1.00 86.12 181 HIS A O 1
ATOM 1337 N N . ALA A 1 182 ? -11.600 4.404 3.681 1.00 91.62 182 ALA A N 1
ATOM 1338 C CA . ALA A 1 182 ? -11.084 3.614 4.795 1.00 91.62 182 ALA A CA 1
ATOM 1339 C C . ALA A 1 182 ? -12.100 2.538 5.222 1.00 91.62 182 ALA A C 1
ATOM 1341 O O . ALA A 1 182 ? -13.075 2.837 5.913 1.00 91.62 182 ALA A O 1
ATOM 1342 N N . ASP A 1 183 ? -11.846 1.287 4.836 1.00 89.94 183 ASP A N 1
ATOM 1343 C CA . ASP A 1 183 ? -12.658 0.118 5.208 1.00 89.94 183 ASP A CA 1
ATOM 1344 C C . ASP A 1 183 ? -12.249 -0.458 6.569 1.00 89.94 183 ASP A C 1
ATOM 1346 O O . ASP A 1 183 ? -13.070 -0.968 7.335 1.00 89.94 183 ASP A O 1
ATOM 1350 N N . ALA A 1 184 ? -10.953 -0.379 6.867 1.00 96.00 184 ALA A N 1
ATOM 1351 C CA . ALA A 1 184 ? -10.345 -0.852 8.100 1.00 96.00 184 ALA A CA 1
ATOM 1352 C C . ALA A 1 184 ? -9.199 0.081 8.521 1.00 96.00 184 ALA A C 1
ATOM 1354 O O . ALA A 1 184 ? -8.797 0.980 7.784 1.00 96.00 184 ALA A O 1
ATOM 1355 N N . ALA A 1 185 ? -8.667 -0.125 9.720 1.00 97.88 185 ALA A N 1
ATOM 1356 C CA . ALA A 1 185 ? -7.506 0.582 10.237 1.00 97.88 185 ALA A CA 1
ATOM 1357 C C . ALA A 1 185 ? -6.441 -0.414 10.686 1.00 97.88 185 ALA A C 1
ATOM 1359 O O . ALA A 1 185 ? -6.730 -1.347 11.437 1.00 97.88 185 ALA A O 1
ATOM 1360 N N . LEU A 1 186 ? -5.201 -0.182 10.262 1.00 98.19 186 LEU A N 1
ATOM 1361 C CA . LEU A 1 186 ? -4.030 -0.844 10.816 1.00 98.19 186 LEU A CA 1
ATOM 1362 C C . LEU A 1 186 ? -3.489 0.020 11.954 1.00 98.19 186 LEU A C 1
ATOM 1364 O O . LEU A 1 186 ? -3.102 1.166 11.723 1.00 98.19 186 LEU A O 1
ATOM 1368 N N . VAL A 1 187 ? -3.467 -0.518 13.169 1.00 98.38 187 VAL A N 1
ATOM 1369 C CA . VAL A 1 187 ? -3.127 0.238 14.378 1.00 98.38 187 VAL A CA 1
ATOM 1370 C C . VAL A 1 187 ? -1.947 -0.413 15.079 1.00 98.38 187 VAL A C 1
ATOM 1372 O O . VAL A 1 187 ? -2.045 -1.553 15.518 1.00 98.38 187 VAL A O 1
ATOM 1375 N N . LEU A 1 188 ? -0.840 0.312 15.215 1.00 97.75 188 LEU A N 1
ATOM 1376 C CA . LEU A 1 188 ? 0.254 -0.051 16.109 1.00 97.75 188 LEU A CA 1
ATOM 1377 C C . LEU A 1 188 ? -0.023 0.520 17.496 1.00 97.75 188 LEU A C 1
ATOM 1379 O O . LEU A 1 188 ? -0.342 1.700 17.633 1.00 97.75 188 LEU A O 1
ATOM 1383 N N . VAL A 1 189 ? 0.147 -0.306 18.521 1.00 97.62 189 VAL A N 1
ATOM 1384 C CA . VAL A 1 189 ? -0.058 0.060 19.918 1.00 97.62 189 VAL A CA 1
ATOM 1385 C C . VAL A 1 189 ? 1.214 -0.223 20.702 1.00 97.62 189 VAL A C 1
ATOM 1387 O O . VAL A 1 189 ? 1.631 -1.373 20.846 1.00 97.62 189 VAL A O 1
ATOM 1390 N N . THR A 1 190 ? 1.810 0.831 21.251 1.00 96.38 190 THR A N 1
ATOM 1391 C CA . THR A 1 190 ? 2.977 0.733 22.131 1.00 96.38 190 THR A CA 1
ATOM 1392 C C . THR A 1 190 ? 2.602 1.107 23.563 1.00 96.38 190 THR A C 1
ATOM 1394 O O . THR A 1 190 ? 1.810 2.031 23.765 1.00 96.38 190 THR A O 1
ATOM 1397 N N . PRO A 1 191 ? 3.198 0.483 24.591 1.00 97.12 191 PRO A N 1
ATOM 1398 C CA . PRO A 1 191 ? 3.183 1.046 25.936 1.00 97.12 191 PRO A CA 1
ATOM 1399 C C . PRO A 1 191 ? 3.796 2.457 25.948 1.00 97.12 191 PRO A C 1
ATOM 1401 O O . PRO A 1 191 ? 4.849 2.685 25.345 1.00 97.12 191 PRO A O 1
ATOM 1404 N N . ALA A 1 192 ? 3.159 3.403 26.642 1.00 96.00 192 ALA A N 1
ATOM 1405 C CA . ALA A 1 192 ? 3.510 4.824 26.606 1.00 96.00 192 ALA A CA 1
ATOM 1406 C C . ALA A 1 192 ? 4.942 5.106 27.084 1.00 96.00 192 ALA A C 1
ATOM 1408 O O . ALA A 1 192 ? 5.599 5.990 26.541 1.00 96.00 192 ALA A O 1
ATOM 1409 N N . PHE A 1 193 ? 5.446 4.322 28.043 1.00 95.31 193 PHE A N 1
ATOM 1410 C CA . PHE A 1 193 ? 6.811 4.442 28.570 1.00 95.31 193 PHE A CA 1
ATOM 1411 C C . PHE A 1 193 ? 7.907 4.040 27.567 1.00 95.31 193 PHE A C 1
ATOM 1413 O O . PHE A 1 193 ? 9.077 4.318 27.803 1.00 95.31 193 PHE A O 1
ATOM 1420 N N . ARG A 1 194 ? 7.548 3.348 26.478 1.00 93.94 194 ARG A N 1
ATOM 1421 C CA . ARG A 1 194 ? 8.477 2.905 25.423 1.00 93.94 194 ARG A CA 1
ATOM 1422 C C . ARG A 1 194 ? 8.379 3.756 24.156 1.00 93.94 194 ARG A C 1
ATOM 1424 O O . ARG A 1 194 ? 9.127 3.560 23.196 1.00 93.94 194 ARG A O 1
ATOM 1431 N N . TRP A 1 195 ? 7.422 4.675 24.118 1.00 94.75 195 TRP A N 1
ATOM 1432 C CA . TRP A 1 195 ? 7.279 5.567 22.987 1.00 94.75 195 TRP A CA 1
ATOM 1433 C C . TRP A 1 195 ? 8.357 6.649 23.014 1.00 94.75 195 TRP A C 1
ATOM 1435 O O . TRP A 1 195 ? 8.537 7.333 24.020 1.00 94.75 195 TRP A O 1
ATOM 1445 N N . HIS A 1 196 ? 8.999 6.837 21.867 1.00 92.12 196 HIS A N 1
ATOM 1446 C CA . HIS A 1 196 ? 9.957 7.903 21.599 1.00 92.12 196 HIS A CA 1
ATOM 1447 C C . HIS A 1 196 ? 9.514 8.600 20.313 1.00 92.12 196 HIS A C 1
ATOM 1449 O O . HIS A 1 196 ? 9.255 7.913 19.320 1.00 92.12 196 HIS A O 1
ATOM 1455 N N . GLU A 1 197 ? 9.391 9.930 20.327 1.00 89.44 197 GLU A N 1
ATOM 1456 C CA . GLU A 1 197 ? 8.850 10.685 19.185 1.00 89.44 197 GLU A CA 1
ATOM 1457 C C . GLU A 1 197 ? 9.716 10.515 17.926 1.00 89.44 197 GLU A C 1
ATOM 1459 O O . GLU A 1 197 ? 9.192 10.462 16.818 1.00 89.44 197 GLU A O 1
ATOM 1464 N N . GLU A 1 198 ? 11.023 10.285 18.075 1.00 87.62 198 GLU A N 1
ATOM 1465 C CA . GLU A 1 198 ? 11.951 10.039 16.964 1.00 87.62 198 GLU A CA 1
ATOM 1466 C C . GLU A 1 198 ? 11.626 8.753 16.185 1.00 87.62 198 GLU A C 1
ATOM 1468 O O . GLU A 1 198 ? 12.008 8.601 15.025 1.00 87.62 198 GLU A O 1
ATOM 1473 N N . ARG A 1 199 ? 10.913 7.801 16.804 1.00 84.56 199 ARG A N 1
ATOM 1474 C CA . ARG A 1 199 ? 10.502 6.547 16.151 1.00 84.56 199 ARG A CA 1
ATOM 1475 C C . ARG A 1 199 ? 9.206 6.694 15.359 1.00 84.56 199 ARG A C 1
ATOM 1477 O O . ARG A 1 199 ? 8.890 5.782 14.591 1.00 84.56 199 ARG A O 1
ATOM 1484 N N . ARG A 1 200 ? 8.462 7.796 15.535 1.00 87.00 200 ARG A N 1
ATOM 1485 C CA . ARG A 1 200 ? 7.134 8.002 14.939 1.00 87.00 200 ARG A CA 1
ATOM 1486 C C . ARG A 1 200 ? 7.168 7.794 13.433 1.00 87.00 200 ARG A C 1
ATOM 1488 O O . ARG A 1 200 ? 6.434 6.951 12.926 1.00 87.00 200 ARG A O 1
ATOM 1495 N N . ASP A 1 201 ? 8.049 8.503 12.736 1.00 81.12 201 ASP A N 1
ATOM 1496 C CA . ASP A 1 201 ? 8.076 8.499 11.271 1.00 81.12 201 ASP A CA 1
ATOM 1497 C C . ASP A 1 201 ? 8.505 7.142 10.704 1.00 81.12 201 ASP A C 1
ATOM 1499 O O . ASP A 1 201 ? 7.916 6.656 9.738 1.00 81.12 201 ASP A O 1
ATOM 1503 N N . ALA A 1 202 ? 9.466 6.474 11.350 1.00 81.38 202 ALA A N 1
ATOM 1504 C CA . ALA A 1 202 ? 9.902 5.136 10.958 1.00 81.38 202 ALA A CA 1
ATOM 1505 C C . ALA A 1 202 ? 8.781 4.090 11.120 1.00 81.38 202 ALA A C 1
ATOM 1507 O O . ALA A 1 202 ? 8.564 3.266 10.229 1.00 81.38 202 ALA A O 1
ATOM 1508 N N . LEU A 1 203 ? 8.041 4.130 12.234 1.00 86.44 203 LEU A N 1
ATOM 1509 C CA . LEU A 1 203 ? 6.906 3.232 12.474 1.00 86.44 203 LEU A CA 1
ATOM 1510 C C . LEU A 1 203 ? 5.726 3.556 11.553 1.00 86.44 203 LEU A C 1
ATOM 1512 O O . LEU A 1 203 ? 5.102 2.644 11.010 1.00 86.44 203 LEU A O 1
ATOM 1516 N N . LEU A 1 204 ? 5.453 4.842 11.328 1.00 86.75 204 LEU A N 1
ATOM 1517 C CA . LEU A 1 204 ? 4.413 5.299 10.413 1.00 86.75 204 LEU A CA 1
ATOM 1518 C C . LEU A 1 204 ? 4.690 4.834 8.984 1.00 86.75 204 LEU A C 1
ATOM 1520 O O . LEU A 1 204 ? 3.787 4.353 8.303 1.00 86.75 204 LEU A O 1
ATOM 1524 N N . PHE A 1 205 ? 5.943 4.926 8.540 1.00 81.31 205 PHE A N 1
ATOM 1525 C CA . PHE A 1 205 ? 6.375 4.423 7.243 1.00 81.31 205 PHE A CA 1
ATOM 1526 C C . PHE A 1 205 ? 6.098 2.920 7.096 1.00 81.31 205 PHE A C 1
ATOM 1528 O O . PHE A 1 205 ? 5.486 2.494 6.115 1.00 81.31 205 PHE A O 1
ATOM 1535 N N . GLN A 1 206 ? 6.479 2.113 8.092 1.00 84.38 206 GLN A N 1
ATOM 1536 C CA . GLN A 1 206 ? 6.228 0.666 8.085 1.00 84.38 206 GLN A CA 1
ATOM 1537 C C . GLN A 1 206 ? 4.730 0.329 8.088 1.00 84.38 206 GLN A C 1
ATOM 1539 O O . GLN A 1 206 ? 4.294 -0.559 7.345 1.00 84.38 206 GLN A O 1
ATOM 1544 N N . LEU A 1 207 ? 3.935 1.050 8.885 1.00 91.69 207 LEU A N 1
ATOM 1545 C CA . LEU A 1 207 ? 2.478 0.921 8.915 1.00 91.69 207 LEU A CA 1
ATOM 1546 C C . LEU A 1 207 ? 1.861 1.238 7.553 1.00 91.69 207 LEU A C 1
ATOM 1548 O O . LEU A 1 207 ? 1.126 0.409 7.020 1.00 91.69 207 LEU A O 1
ATOM 1552 N N . ARG A 1 208 ? 2.196 2.388 6.952 1.00 89.88 208 ARG A N 1
ATOM 1553 C CA . ARG A 1 208 ? 1.680 2.796 5.635 1.00 89.88 208 ARG A CA 1
ATOM 1554 C C . ARG A 1 208 ? 2.036 1.792 4.549 1.00 89.88 208 ARG A C 1
ATOM 1556 O O . ARG A 1 208 ? 1.163 1.399 3.784 1.00 89.88 208 ARG A O 1
ATOM 1563 N N . ALA A 1 209 ? 3.287 1.332 4.506 1.00 83.56 209 ALA A N 1
ATOM 1564 C CA . ALA A 1 209 ? 3.715 0.332 3.533 1.00 83.56 209 ALA A CA 1
ATOM 1565 C C . ALA A 1 209 ? 2.927 -0.981 3.683 1.00 83.56 209 ALA A C 1
ATOM 1567 O O . ALA A 1 209 ? 2.585 -1.623 2.691 1.00 83.56 209 ALA A O 1
ATOM 1568 N N . THR A 1 210 ? 2.621 -1.382 4.919 1.00 87.88 210 THR A N 1
ATOM 1569 C CA . THR A 1 210 ? 1.840 -2.593 5.206 1.00 87.88 210 THR A CA 1
ATOM 1570 C C . THR A 1 210 ? 0.374 -2.421 4.825 1.00 87.88 210 THR A C 1
ATOM 1572 O O . THR A 1 210 ? -0.176 -3.271 4.128 1.00 87.88 210 THR A O 1
ATOM 1575 N N . ALA A 1 211 ? -0.239 -1.299 5.195 1.00 93.00 211 ALA A N 1
ATOM 1576 C CA . ALA A 1 211 ? -1.605 -0.975 4.810 1.00 93.00 211 ALA A CA 1
ATOM 1577 C C . ALA A 1 211 ? -1.778 -0.877 3.287 1.00 93.00 211 ALA A C 1
ATOM 1579 O O . ALA A 1 211 ? -2.762 -1.390 2.757 1.00 93.00 211 ALA A O 1
ATOM 1580 N N . ALA A 1 212 ? -0.797 -0.319 2.571 1.00 85.25 212 ALA A N 1
ATOM 1581 C CA . ALA A 1 212 ? -0.785 -0.281 1.111 1.00 85.25 212 ALA A CA 1
ATOM 1582 C C . ALA A 1 212 ? -0.738 -1.691 0.498 1.00 85.25 212 ALA A C 1
ATOM 1584 O O . ALA A 1 212 ? -1.505 -1.984 -0.415 1.00 85.25 212 ALA A O 1
ATOM 1585 N N . ARG A 1 213 ? 0.103 -2.603 1.015 1.00 83.62 213 ARG A N 1
ATOM 1586 C CA . ARG A 1 213 ? 0.139 -4.003 0.543 1.00 83.62 213 ARG A CA 1
ATOM 1587 C C . ARG A 1 213 ? -1.182 -4.729 0.787 1.00 83.62 213 ARG A C 1
ATOM 1589 O O . ARG A 1 213 ? -1.660 -5.411 -0.115 1.00 83.62 213 ARG A O 1
ATOM 1596 N N . ILE A 1 214 ? -1.786 -4.556 1.966 1.00 86.38 214 ILE A N 1
ATOM 1597 C CA . ILE A 1 214 ? -3.116 -5.112 2.261 1.00 86.38 214 ILE A CA 1
ATOM 1598 C C . ILE A 1 214 ? -4.146 -4.545 1.273 1.00 86.38 214 ILE A C 1
ATOM 1600 O O . ILE A 1 214 ? -4.854 -5.315 0.635 1.00 86.38 214 ILE A O 1
ATOM 1604 N N . SER A 1 215 ? -4.168 -3.224 1.084 1.00 85.19 215 SER A N 1
ATOM 1605 C CA . SER A 1 215 ? -5.070 -2.521 0.158 1.00 85.19 215 SER A CA 1
ATOM 1606 C C . SER A 1 215 ? -4.923 -3.014 -1.288 1.00 85.19 215 SER A C 1
ATOM 1608 O O . SER A 1 215 ? -5.911 -3.353 -1.932 1.00 85.19 215 SER A O 1
ATOM 1610 N N . HIS A 1 216 ? -3.696 -3.174 -1.788 1.00 77.25 216 HIS A N 1
ATOM 1611 C CA . HIS A 1 216 ? -3.447 -3.738 -3.119 1.00 77.25 216 HIS A CA 1
ATOM 1612 C C . HIS A 1 216 ? -3.954 -5.176 -3.258 1.00 77.25 216 HIS A C 1
ATOM 1614 O O . HIS A 1 216 ? -4.530 -5.536 -4.281 1.00 77.25 216 HIS A O 1
ATOM 1620 N N . ARG A 1 217 ? -3.785 -6.006 -2.221 1.00 78.31 217 ARG A N 1
ATOM 1621 C CA . ARG A 1 217 ? -4.310 -7.382 -2.214 1.00 78.31 217 ARG A CA 1
ATOM 1622 C C .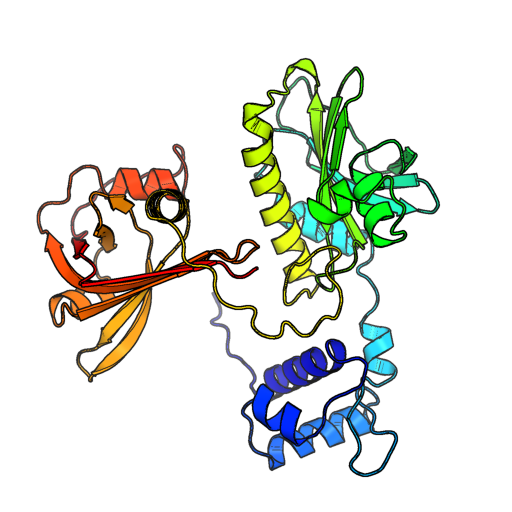 ARG A 1 217 ? -5.835 -7.440 -2.111 1.00 78.31 217 ARG A C 1
ATOM 1624 O O . ARG A 1 217 ? -6.410 -8.460 -2.478 1.00 78.31 217 ARG A O 1
ATOM 1631 N N . LEU A 1 218 ? -6.465 -6.372 -1.625 1.00 78.19 218 LEU A N 1
ATOM 1632 C CA . LEU A 1 218 ? -7.916 -6.192 -1.599 1.00 78.19 218 LEU A CA 1
ATOM 1633 C C . LEU A 1 218 ? -8.488 -5.688 -2.933 1.00 78.19 218 LEU A C 1
ATOM 1635 O O . LEU A 1 218 ? -9.689 -5.821 -3.139 1.00 78.19 218 LEU A O 1
ATOM 1639 N N . GLY A 1 219 ? -7.650 -5.168 -3.836 1.00 70.44 219 GLY A N 1
ATOM 1640 C CA . GLY A 1 219 ? -8.067 -4.691 -5.159 1.00 70.44 219 GLY A CA 1
ATOM 1641 C C . GLY A 1 219 ? -7.688 -3.244 -5.475 1.00 70.44 219 GLY A C 1
ATOM 1642 O O . GLY A 1 219 ? -7.951 -2.785 -6.586 1.00 70.44 219 GLY A O 1
ATOM 1643 N N . ALA A 1 220 ? -7.042 -2.525 -4.553 1.00 71.94 220 ALA A N 1
ATOM 1644 C CA . ALA A 1 220 ? -6.649 -1.144 -4.790 1.00 71.94 220 ALA A CA 1
ATOM 1645 C C . ALA A 1 220 ? -5.604 -1.072 -5.913 1.00 71.94 220 ALA A C 1
ATOM 1647 O O . ALA A 1 220 ? -4.540 -1.688 -5.829 1.00 71.94 220 ALA A O 1
ATOM 1648 N N . VAL A 1 221 ? -5.872 -0.290 -6.959 1.00 64.12 221 VAL A N 1
ATOM 1649 C CA . VAL A 1 221 ? -4.895 -0.040 -8.037 1.00 64.12 221 VAL A CA 1
ATOM 1650 C C . VAL A 1 221 ? -3.848 0.986 -7.591 1.00 64.12 221 VAL A C 1
ATOM 1652 O O . VAL A 1 221 ? -2.677 0.895 -7.954 1.00 64.12 221 VAL A O 1
ATOM 1655 N N . ALA A 1 222 ? -4.262 1.935 -6.755 1.00 67.62 222 ALA A N 1
ATOM 1656 C CA . ALA A 1 222 ? -3.419 2.928 -6.104 1.00 67.62 222 ALA A CA 1
ATOM 1657 C C . ALA A 1 222 ? -3.857 3.073 -4.641 1.00 67.62 222 ALA A C 1
ATOM 1659 O O . ALA A 1 222 ? -4.977 2.709 -4.307 1.00 67.62 222 ALA A O 1
ATOM 1660 N N . TYR A 1 223 ? -2.993 3.590 -3.771 1.00 77.44 223 TYR A N 1
ATOM 1661 C CA . TYR A 1 223 ? -3.296 3.771 -2.351 1.00 77.44 223 TYR A CA 1
ATOM 1662 C C . TYR A 1 223 ? -3.205 5.260 -1.989 1.00 77.44 223 TYR A C 1
ATOM 1664 O O . TYR A 1 223 ? -2.126 5.791 -1.725 1.00 77.44 223 TYR A O 1
ATOM 1672 N N . HIS A 1 224 ? -4.360 5.926 -2.015 1.00 82.00 224 HIS A N 1
ATOM 1673 C CA . HIS A 1 224 ? -4.570 7.349 -1.746 1.00 82.00 224 HIS A CA 1
ATOM 1674 C C . HIS A 1 224 ? -5.715 7.552 -0.743 1.00 82.00 224 HIS A C 1
ATOM 1676 O O . HIS A 1 224 ? -6.781 8.050 -1.116 1.00 82.00 224 HIS A O 1
ATOM 1682 N N . PRO A 1 225 ? -5.519 7.180 0.535 1.00 85.50 225 PRO A N 1
ATOM 1683 C CA . PRO A 1 225 ? -6.584 7.283 1.517 1.00 85.50 225 PRO A CA 1
ATOM 1684 C C . PRO A 1 225 ? -7.150 8.697 1.604 1.00 85.50 225 PRO A C 1
ATOM 1686 O O . PRO A 1 225 ? -6.399 9.671 1.674 1.00 85.50 225 PRO A O 1
ATOM 1689 N N . TYR A 1 226 ? -8.476 8.784 1.609 1.00 83.69 226 TYR A N 1
ATOM 1690 C CA . TYR A 1 226 ? -9.257 10.019 1.646 1.00 83.69 226 TYR A CA 1
ATOM 1691 C C . TYR A 1 226 ? -9.100 10.947 0.420 1.00 83.69 226 TYR A C 1
ATOM 1693 O O . TYR A 1 226 ? -9.664 12.039 0.392 1.00 83.69 226 TYR A O 1
ATOM 1701 N N . GLY A 1 227 ? -8.358 10.547 -0.617 1.00 68.00 227 GLY A N 1
ATOM 1702 C CA . GLY A 1 227 ? -8.229 11.299 -1.867 1.00 68.00 227 GLY A CA 1
ATOM 1703 C C . GLY A 1 227 ? -9.375 10.999 -2.834 1.00 68.00 227 GLY A C 1
ATOM 1704 O O . GLY A 1 227 ? -9.633 9.844 -3.137 1.00 68.00 227 GLY A O 1
ATOM 1705 N N . GLY A 1 228 ? -10.069 12.030 -3.328 1.00 50.78 228 GLY A N 1
ATOM 1706 C CA . GLY A 1 228 ? -11.269 11.872 -4.160 1.00 50.78 228 GLY A CA 1
ATOM 1707 C C . GLY A 1 228 ? -11.036 11.202 -5.519 1.00 50.78 228 GLY A C 1
ATOM 1708 O O . GLY A 1 228 ? -9.907 11.089 -5.995 1.00 50.78 228 GLY A O 1
ATOM 1709 N N . SER A 1 229 ? -12.137 10.863 -6.199 1.00 39.31 229 SER A N 1
ATOM 1710 C CA . SER A 1 229 ? -12.216 10.488 -7.623 1.00 39.31 229 SER A CA 1
ATOM 1711 C C . SER A 1 229 ? -11.807 11.634 -8.571 1.00 39.31 229 SER A C 1
ATOM 1713 O O . SER A 1 229 ? -12.435 11.884 -9.601 1.00 39.31 229 SER A O 1
ATOM 1715 N N . GLY A 1 230 ? -10.783 12.399 -8.205 1.00 38.88 230 GLY A N 1
ATOM 1716 C CA . GLY A 1 230 ? -10.166 13.392 -9.047 1.00 38.88 230 GLY A CA 1
ATOM 1717 C C . GLY A 1 230 ? -9.288 12.668 -10.044 1.00 38.88 230 GLY A C 1
ATOM 1718 O O . GLY A 1 230 ? -8.253 12.114 -9.683 1.00 38.88 230 GLY A O 1
ATOM 1719 N N . SER A 1 231 ? -9.689 12.716 -11.312 1.00 39.56 231 SER A N 1
ATOM 1720 C CA . SER A 1 231 ? -8.746 12.777 -12.423 1.00 39.56 231 SER A CA 1
ATOM 1721 C C . SER A 1 231 ? -7.510 13.547 -11.956 1.00 39.56 231 SER A C 1
ATOM 1723 O O . SER A 1 231 ? -7.575 14.766 -11.777 1.00 39.56 231 SER A O 1
ATOM 1725 N N . THR A 1 232 ? -6.394 12.854 -11.741 1.00 39.09 232 THR A N 1
ATOM 1726 C CA . THR A 1 232 ? -5.095 13.502 -11.663 1.00 39.09 232 THR A CA 1
ATOM 1727 C C . THR A 1 232 ? -4.845 14.076 -13.051 1.00 39.09 232 THR A C 1
ATOM 1729 O O . THR A 1 232 ? -4.226 13.458 -13.912 1.00 39.09 232 THR A O 1
ATOM 1732 N N . SER A 1 233 ? -5.353 15.287 -13.299 1.00 40.25 233 SER A N 1
ATOM 1733 C CA . SER A 1 233 ? -4.696 16.162 -14.259 1.00 40.25 233 SER A CA 1
ATOM 1734 C C . SER A 1 233 ? -3.238 16.165 -13.822 1.00 40.25 233 SER A C 1
ATOM 1736 O O . SER A 1 233 ? -3.002 16.427 -12.639 1.00 40.25 233 SER A O 1
ATOM 1738 N N . PRO A 1 234 ? -2.281 15.784 -14.683 1.00 43.06 234 PRO A N 1
ATOM 1739 C CA . PRO A 1 234 ? -0.886 15.719 -14.287 1.00 43.06 234 PRO A CA 1
ATOM 1740 C C . PRO A 1 234 ? -0.484 17.103 -13.776 1.00 43.06 234 PRO A C 1
ATOM 1742 O O . PRO A 1 234 ? -0.281 18.031 -14.557 1.00 43.06 234 PRO A O 1
ATOM 1745 N N . GLY A 1 235 ? -0.453 17.257 -12.449 1.00 51.09 235 GLY A N 1
ATOM 1746 C CA . GLY A 1 235 ? 0.045 18.458 -11.807 1.00 51.09 235 GLY A CA 1
ATOM 1747 C C . GLY A 1 235 ? 1.481 18.668 -12.263 1.00 51.09 235 GLY A C 1
ATOM 1748 O O . GLY A 1 235 ? 2.194 17.700 -12.550 1.00 51.09 235 GLY A O 1
ATOM 1749 N N . GLN A 1 236 ? 1.897 19.927 -12.383 1.00 56.72 236 GLN A N 1
ATOM 1750 C CA . GLN A 1 236 ? 3.270 20.233 -12.769 1.00 56.72 236 GLN A CA 1
ATOM 1751 C C . GLN A 1 236 ? 4.226 19.540 -11.793 1.00 56.72 236 GLN A C 1
ATOM 1753 O O . GLN A 1 236 ? 4.099 19.676 -10.577 1.00 56.72 236 GLN A O 1
ATOM 1758 N N . SER A 1 237 ? 5.154 18.752 -12.335 1.00 74.00 237 SER A N 1
ATOM 1759 C CA . SER A 1 237 ? 6.203 18.099 -11.558 1.00 74.00 237 SER A CA 1
ATOM 1760 C C . SER A 1 237 ? 7.018 19.154 -10.816 1.00 74.00 237 SER A C 1
ATOM 1762 O O . SER A 1 237 ? 7.533 20.074 -11.453 1.00 74.00 237 SER A O 1
ATOM 1764 N N . ILE A 1 238 ? 7.162 19.007 -9.501 1.00 84.69 238 ILE A N 1
ATOM 1765 C CA . ILE A 1 238 ? 7.972 19.912 -8.680 1.00 84.69 238 ILE A CA 1
ATOM 1766 C C . ILE A 1 238 ? 9.395 19.338 -8.639 1.00 84.69 238 ILE A C 1
ATOM 1768 O O . ILE A 1 238 ? 9.548 18.199 -8.190 1.00 84.69 238 ILE A O 1
ATOM 1772 N N . PRO A 1 239 ? 10.428 20.052 -9.124 1.00 90.38 239 PRO A N 1
ATOM 1773 C CA . PRO A 1 239 ? 11.813 19.587 -9.043 1.00 90.38 239 PRO A CA 1
ATOM 1774 C C . PRO A 1 239 ? 12.241 19.314 -7.596 1.00 90.38 239 PRO A C 1
ATOM 1776 O O . PRO A 1 239 ? 11.822 20.029 -6.689 1.00 90.38 239 PRO A O 1
ATOM 1779 N N . LEU A 1 240 ? 13.068 18.287 -7.382 1.00 88.69 240 LEU A N 1
ATOM 1780 C CA . LEU A 1 240 ? 13.692 18.048 -6.075 1.00 88.69 240 LEU A CA 1
ATOM 1781 C C . LEU A 1 240 ? 14.973 18.868 -5.956 1.00 88.69 240 LEU A C 1
ATOM 1783 O O . LEU A 1 240 ? 15.840 18.794 -6.833 1.00 88.69 240 LEU A O 1
ATOM 1787 N N . GLU A 1 241 ? 15.114 19.574 -4.839 1.00 89.06 241 GLU A N 1
ATOM 1788 C CA . GLU A 1 241 ? 16.371 20.219 -4.464 1.00 89.06 241 GLU A CA 1
ATOM 1789 C C . GLU A 1 241 ? 17.469 19.173 -4.224 1.00 89.06 241 GLU A C 1
ATOM 1791 O O . GLU A 1 241 ? 17.189 18.002 -3.955 1.00 89.06 241 GLU A O 1
ATOM 1796 N N . ALA A 1 242 ? 18.739 19.576 -4.319 1.00 88.69 242 ALA A N 1
ATOM 1797 C CA . ALA A 1 242 ? 19.868 18.644 -4.239 1.00 88.69 242 ALA A CA 1
ATOM 1798 C C . ALA A 1 242 ? 19.871 17.815 -2.941 1.00 88.69 242 ALA A C 1
ATOM 1800 O O . ALA A 1 242 ? 20.042 16.599 -2.996 1.00 88.69 242 ALA A O 1
ATOM 1801 N N . GLU A 1 243 ? 19.616 18.457 -1.801 1.00 85.25 243 GLU A N 1
ATOM 1802 C CA . GLU A 1 243 ? 19.551 17.800 -0.492 1.00 85.25 243 GLU A CA 1
ATOM 1803 C C . GLU A 1 243 ? 18.366 16.826 -0.393 1.00 85.25 243 GLU A C 1
ATOM 1805 O O . GLU A 1 243 ? 18.535 15.680 0.024 1.00 85.25 243 GLU A O 1
ATOM 1810 N N . GLU A 1 244 ? 17.178 17.234 -0.854 1.00 85.19 244 GLU A N 1
ATOM 1811 C CA . GLU A 1 244 ? 15.979 16.384 -0.869 1.00 85.19 244 GLU A CA 1
ATOM 1812 C C . GLU A 1 244 ? 16.165 15.166 -1.783 1.00 85.19 244 GLU A C 1
ATOM 1814 O O . GLU A 1 244 ? 15.801 14.043 -1.425 1.00 85.19 244 GLU A O 1
ATOM 1819 N N . ARG A 1 245 ? 16.769 15.370 -2.957 1.00 93.50 245 ARG A N 1
ATOM 1820 C CA . ARG A 1 245 ? 17.118 14.303 -3.895 1.00 93.50 245 ARG A CA 1
ATOM 1821 C C . ARG A 1 245 ? 18.109 13.327 -3.275 1.00 93.50 245 ARG A C 1
ATOM 1823 O O . ARG A 1 245 ? 17.910 12.123 -3.406 1.00 93.50 245 ARG A O 1
ATOM 1830 N N . ASP A 1 246 ? 19.167 13.815 -2.638 1.00 91.12 246 ASP A N 1
ATOM 1831 C CA . ASP A 1 246 ? 20.205 12.958 -2.066 1.00 91.12 246 ASP A CA 1
ATOM 1832 C C . ASP A 1 246 ? 19.663 12.174 -0.861 1.00 91.12 246 ASP A C 1
ATOM 1834 O O . ASP A 1 246 ? 19.929 10.977 -0.742 1.00 91.12 246 ASP A O 1
ATOM 1838 N N . HIS A 1 247 ? 18.806 12.793 -0.042 1.00 83.94 247 HIS A N 1
ATOM 1839 C CA . HIS A 1 247 ? 18.060 12.111 1.015 1.00 83.94 247 HIS A CA 1
ATOM 1840 C C . HIS A 1 247 ? 17.112 11.041 0.451 1.00 83.94 247 HIS A C 1
ATOM 1842 O O . HIS A 1 247 ? 17.102 9.902 0.921 1.00 83.94 247 HIS A O 1
ATOM 1848 N N . PHE A 1 248 ? 16.350 11.366 -0.599 1.00 87.56 248 PHE A N 1
ATOM 1849 C CA . PHE A 1 248 ? 15.497 10.402 -1.295 1.00 87.56 248 PHE A CA 1
ATOM 1850 C C . PHE A 1 248 ? 16.320 9.224 -1.824 1.00 87.56 248 PHE A C 1
ATOM 1852 O O . PHE A 1 248 ? 16.007 8.070 -1.533 1.00 87.56 248 PHE A O 1
ATOM 1859 N N . LEU A 1 249 ? 17.417 9.505 -2.527 1.00 93.06 249 LEU A N 1
ATOM 1860 C CA . LEU A 1 249 ? 18.319 8.500 -3.071 1.00 93.06 249 LEU A CA 1
ATOM 1861 C C . LEU A 1 249 ? 19.109 7.746 -2.003 1.00 93.06 249 LEU A C 1
ATOM 1863 O O . LEU A 1 249 ? 19.692 6.725 -2.353 1.00 93.06 249 LEU A O 1
ATOM 1867 N N . ALA A 1 250 ? 19.126 8.183 -0.742 1.00 87.25 250 ALA A N 1
ATOM 1868 C CA . ALA A 1 250 ? 19.665 7.442 0.398 1.00 87.25 250 ALA A CA 1
ATOM 1869 C C . ALA A 1 250 ? 18.655 6.445 1.011 1.00 87.25 250 ALA A C 1
ATOM 1871 O O . ALA A 1 250 ? 19.061 5.543 1.743 1.00 87.25 250 ALA A O 1
ATOM 1872 N N . GLY A 1 251 ? 17.364 6.547 0.671 1.00 81.06 251 GLY A N 1
ATOM 1873 C CA . GLY A 1 251 ? 16.311 5.631 1.128 1.00 81.06 251 GLY A CA 1
ATOM 1874 C C . GLY A 1 251 ? 16.362 4.232 0.485 1.00 81.06 251 GLY A C 1
ATOM 1875 O O . GLY A 1 251 ? 17.040 4.028 -0.520 1.00 81.06 251 GLY A O 1
ATOM 1876 N N . PRO A 1 252 ? 15.655 3.223 1.019 1.00 81.31 252 PRO A N 1
ATOM 1877 C CA . PRO A 1 252 ? 15.751 1.822 0.580 1.00 81.31 252 PRO A CA 1
ATOM 1878 C C . PRO A 1 252 ? 14.979 1.522 -0.726 1.00 81.31 252 PRO A C 1
ATOM 1880 O O . PRO A 1 252 ? 14.287 0.511 -0.839 1.00 81.31 252 PRO A O 1
ATOM 1883 N N . TRP A 1 253 ? 15.077 2.395 -1.728 1.00 89.25 253 TRP A N 1
ATOM 1884 C CA . TRP A 1 253 ? 14.377 2.268 -3.007 1.00 89.25 253 TRP A CA 1
ATOM 1885 C C . TRP A 1 253 ? 15.160 1.402 -3.983 1.00 89.25 253 TRP A C 1
ATOM 1887 O O . TRP A 1 253 ? 16.340 1.636 -4.213 1.00 89.25 253 TRP A O 1
ATOM 1897 N N . ALA A 1 254 ? 14.515 0.411 -4.595 1.00 91.88 254 ALA A N 1
ATOM 1898 C CA . ALA A 1 254 ? 15.133 -0.307 -5.702 1.00 91.88 254 ALA A CA 1
ATOM 1899 C C . ALA A 1 254 ? 15.130 0.565 -6.964 1.00 91.88 254 ALA A C 1
ATOM 1901 O O . ALA A 1 254 ? 14.176 1.294 -7.236 1.00 91.88 254 ALA A O 1
ATOM 1902 N N . ALA A 1 255 ? 16.187 0.448 -7.758 1.00 96.50 255 ALA A N 1
ATOM 1903 C CA . ALA A 1 255 ? 16.276 1.089 -9.055 1.00 96.50 255 ALA A CA 1
ATOM 1904 C C . ALA A 1 255 ? 15.885 0.123 -10.178 1.00 96.50 255 ALA A C 1
ATOM 1906 O O . ALA A 1 255 ? 16.065 -1.089 -10.068 1.00 96.50 255 ALA A O 1
ATOM 1907 N N . ARG A 1 256 ? 15.411 0.659 -11.302 1.00 98.00 256 ARG A N 1
ATOM 1908 C CA . ARG A 1 256 ? 15.236 -0.075 -12.561 1.00 98.00 256 ARG A CA 1
ATOM 1909 C C . ARG A 1 256 ? 16.352 0.346 -13.506 1.00 98.00 256 ARG A C 1
ATOM 1911 O O . ARG A 1 256 ? 16.360 1.473 -13.995 1.00 98.00 256 ARG A O 1
ATOM 1918 N N . LEU A 1 257 ? 17.309 -0.551 -13.723 1.00 98.00 257 LEU A N 1
ATOM 1919 C CA . LEU A 1 257 ? 18.433 -0.347 -14.630 1.00 98.00 257 LEU A CA 1
ATOM 1920 C C . LEU A 1 257 ? 18.040 -0.806 -16.032 1.00 98.00 257 LEU A C 1
ATOM 1922 O O . LEU A 1 257 ? 17.753 -1.983 -16.240 1.00 98.00 257 LEU A O 1
ATOM 1926 N N . ALA A 1 258 ? 18.077 0.110 -16.990 1.00 98.06 258 ALA A N 1
ATOM 1927 C CA . ALA A 1 258 ? 17.998 -0.176 -18.410 1.00 98.06 258 ALA A CA 1
ATOM 1928 C C . ALA A 1 258 ? 19.410 -0.237 -19.014 1.00 98.06 258 ALA A C 1
ATOM 1930 O O . ALA A 1 258 ? 20.213 0.684 -18.853 1.00 98.06 258 ALA A O 1
ATOM 1931 N N . CYS A 1 259 ? 19.692 -1.315 -19.738 1.00 97.50 259 CYS A N 1
ATOM 1932 C CA . CYS A 1 259 ? 20.928 -1.542 -20.483 1.00 97.50 259 CYS A CA 1
ATOM 1933 C C . CYS A 1 259 ? 20.612 -2.076 -21.888 1.00 97.50 259 CYS A C 1
ATOM 1935 O O . CYS A 1 259 ? 19.475 -2.459 -22.179 1.00 97.50 259 CYS A O 1
ATOM 1937 N N . VAL A 1 260 ? 21.613 -2.092 -22.768 1.00 97.31 260 VAL A N 1
ATOM 1938 C CA . VAL A 1 260 ? 21.456 -2.514 -24.166 1.00 97.31 260 VAL A CA 1
ATOM 1939 C C . VAL A 1 260 ? 21.988 -3.931 -24.340 1.00 97.31 260 VAL A C 1
ATOM 1941 O O . VAL A 1 260 ? 23.134 -4.222 -24.000 1.00 97.31 260 VAL A O 1
ATOM 1944 N N . ARG A 1 261 ? 21.157 -4.830 -24.867 1.00 96.19 261 ARG A N 1
ATOM 1945 C CA . ARG A 1 261 ? 21.569 -6.197 -25.208 1.00 96.19 261 ARG A CA 1
ATOM 1946 C C . ARG A 1 261 ? 22.505 -6.205 -26.425 1.00 96.19 261 ARG A C 1
ATOM 1948 O O . ARG A 1 261 ? 22.469 -5.271 -27.221 1.00 96.19 261 ARG A O 1
ATOM 1955 N N . PRO A 1 262 ? 23.273 -7.289 -26.646 1.00 94.50 262 PRO A N 1
ATOM 1956 C CA . PRO A 1 262 ? 24.102 -7.438 -27.847 1.00 94.50 262 PRO A CA 1
ATOM 1957 C C . PRO A 1 262 ? 23.327 -7.360 -29.171 1.00 94.50 262 PRO A C 1
ATOM 1959 O O . PRO A 1 262 ? 23.889 -6.967 -30.183 1.00 94.50 262 PRO A O 1
ATOM 1962 N N . ASP A 1 263 ? 22.038 -7.712 -29.162 1.00 95.06 263 ASP A N 1
ATOM 1963 C CA . ASP A 1 263 ? 21.126 -7.599 -30.311 1.00 95.06 263 ASP A CA 1
ATOM 1964 C C . ASP A 1 263 ? 20.511 -6.191 -30.473 1.00 95.06 263 ASP A C 1
ATOM 1966 O O . ASP A 1 263 ? 19.634 -5.989 -31.310 1.00 95.06 263 ASP A O 1
ATOM 1970 N N . GLY A 1 264 ? 20.946 -5.216 -29.667 1.00 93.69 264 GLY A N 1
ATOM 1971 C CA . GLY A 1 264 ? 20.467 -3.835 -29.681 1.00 93.69 264 GLY A CA 1
ATOM 1972 C C . GLY A 1 264 ? 19.143 -3.604 -28.946 1.00 93.69 264 GLY A C 1
ATOM 1973 O O . GLY A 1 264 ? 18.743 -2.452 -28.781 1.00 93.69 264 GLY A O 1
ATOM 1974 N N . GLN A 1 265 ? 18.456 -4.650 -28.470 1.00 96.12 265 GLN A N 1
ATOM 1975 C CA . GLN A 1 265 ? 17.192 -4.480 -27.752 1.00 96.12 265 GLN A CA 1
ATOM 1976 C C . GLN A 1 265 ? 17.410 -3.981 -26.313 1.00 96.12 265 GLN A C 1
ATOM 1978 O O . GLN A 1 265 ? 18.395 -4.352 -25.662 1.00 96.12 265 GLN A O 1
ATOM 1983 N N . PRO A 1 266 ? 16.483 -3.177 -25.762 1.00 96.38 266 PRO A N 1
ATOM 1984 C CA . PRO A 1 266 ? 16.561 -2.752 -24.371 1.00 96.38 266 PRO A CA 1
ATOM 1985 C C . PRO A 1 266 ? 16.353 -3.933 -23.414 1.00 96.38 266 PRO A C 1
ATOM 1987 O O . PRO A 1 266 ? 15.567 -4.849 -23.667 1.00 96.38 266 PRO A O 1
ATOM 1990 N N . HIS A 1 267 ? 17.034 -3.894 -22.274 1.00 96.38 267 HIS A N 1
ATOM 1991 C CA . HIS A 1 267 ? 16.861 -4.839 -21.177 1.00 96.38 267 HIS A CA 1
ATOM 1992 C C . HIS A 1 267 ? 16.771 -4.091 -19.857 1.00 96.38 267 HIS A C 1
ATOM 1994 O O . HIS A 1 267 ? 17.669 -3.321 -19.522 1.00 96.38 267 HIS A O 1
ATOM 2000 N N . VAL A 1 268 ? 15.691 -4.329 -19.114 1.00 97.00 268 VAL A N 1
ATOM 2001 C CA . VAL A 1 268 ? 15.420 -3.660 -17.841 1.00 97.00 268 VAL A CA 1
ATOM 2002 C C . VAL A 1 268 ? 15.441 -4.684 -16.718 1.00 97.00 268 VAL A C 1
ATOM 2004 O O . VAL A 1 268 ? 14.775 -5.716 -16.807 1.00 97.00 268 VAL A O 1
ATOM 2007 N N . VAL A 1 269 ? 16.205 -4.400 -15.667 1.00 96.00 269 VAL A N 1
ATOM 2008 C CA . VAL A 1 269 ? 16.328 -5.250 -14.477 1.00 96.00 269 VAL A CA 1
ATOM 2009 C C . VAL A 1 269 ? 16.215 -4.413 -13.204 1.00 96.00 269 VAL A C 1
ATOM 2011 O O . VAL A 1 269 ? 16.717 -3.287 -13.171 1.00 96.00 269 VAL A O 1
ATOM 2014 N N . PRO A 1 270 ? 15.570 -4.924 -12.142 1.00 95.06 270 PRO A N 1
ATOM 2015 C CA . PRO A 1 270 ? 15.647 -4.291 -10.837 1.00 95.06 270 PRO A CA 1
ATOM 2016 C C . PRO A 1 270 ? 17.053 -4.480 -10.254 1.00 95.06 270 PRO A C 1
ATOM 2018 O O . PRO A 1 270 ? 17.604 -5.581 -10.297 1.00 95.06 270 PRO A O 1
ATOM 2021 N N . VAL A 1 271 ? 17.628 -3.417 -9.698 1.00 95.06 271 VAL A N 1
ATOM 2022 C CA . VAL A 1 271 ? 18.921 -3.444 -9.008 1.00 95.06 271 VAL A CA 1
ATOM 2023 C C . VAL A 1 271 ? 18.840 -2.671 -7.699 1.00 95.06 271 VAL A C 1
ATOM 2025 O O . VAL A 1 271 ? 18.151 -1.656 -7.588 1.00 95.06 271 VAL A O 1
ATOM 2028 N N . TRP A 1 272 ? 19.573 -3.144 -6.701 1.00 94.00 272 TRP A N 1
ATOM 2029 C CA . TRP A 1 272 ? 19.875 -2.349 -5.519 1.00 94.00 272 TRP A CA 1
ATOM 2030 C C . TRP A 1 272 ? 21.100 -1.484 -5.769 1.00 94.00 272 TRP A C 1
ATOM 2032 O O . TRP A 1 272 ? 21.994 -1.863 -6.531 1.00 94.00 272 TRP A O 1
ATOM 2042 N N . TYR A 1 273 ? 21.130 -0.330 -5.113 1.00 94.81 273 TYR A N 1
ATOM 2043 C CA . TYR A 1 273 ? 22.202 0.636 -5.279 1.00 94.81 273 TYR A CA 1
ATOM 2044 C C . TYR A 1 273 ? 22.574 1.331 -3.967 1.00 94.81 273 TYR A C 1
ATOM 2046 O O . TYR A 1 273 ? 21.777 1.411 -3.028 1.00 94.81 273 TYR A O 1
ATOM 2054 N N . GLU A 1 274 ? 23.782 1.880 -3.949 1.00 93.75 274 GLU A N 1
ATOM 2055 C CA . GLU A 1 274 ? 24.248 2.890 -3.005 1.00 93.75 274 GLU A CA 1
ATOM 2056 C C . GLU A 1 274 ? 24.416 4.220 -3.759 1.00 93.75 274 GLU A C 1
ATOM 2058 O O . GLU A 1 274 ? 25.032 4.265 -4.823 1.00 93.75 274 GLU A O 1
ATOM 2063 N N . TRP A 1 275 ? 23.838 5.303 -3.234 1.00 94.56 275 TRP A N 1
ATOM 2064 C CA . TRP A 1 275 ? 24.082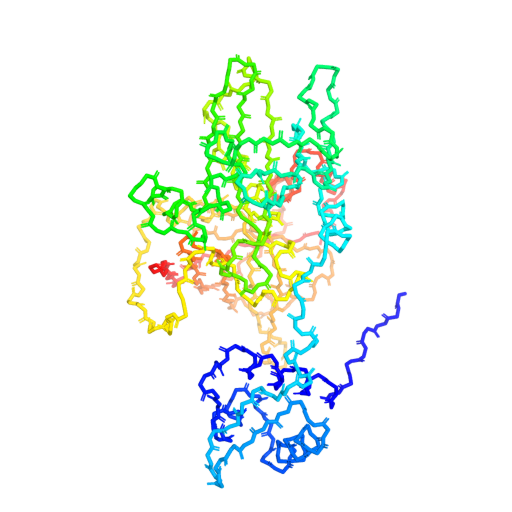 6.662 -3.728 1.00 94.56 275 TRP A CA 1
ATOM 2065 C C . TRP A 1 275 ? 25.216 7.274 -2.918 1.00 94.56 275 TRP A C 1
ATOM 2067 O O . TRP A 1 275 ? 25.081 7.436 -1.706 1.00 94.56 275 TRP A O 1
ATOM 2077 N N . ARG A 1 276 ? 26.338 7.574 -3.575 1.00 90.88 276 ARG A N 1
ATOM 2078 C CA . ARG A 1 276 ? 27.529 8.137 -2.929 1.00 90.88 276 ARG A CA 1
ATOM 2079 C C . ARG A 1 276 ? 28.297 8.996 -3.920 1.00 90.88 276 ARG A C 1
ATOM 2081 O O . ARG A 1 276 ? 28.517 8.565 -5.051 1.00 90.88 276 ARG A O 1
ATOM 2088 N N . GLU A 1 277 ? 28.726 10.180 -3.479 1.00 89.31 277 GLU A N 1
ATOM 2089 C CA . GLU A 1 277 ? 29.560 11.099 -4.276 1.00 89.31 277 GLU A CA 1
ATOM 2090 C C . GLU A 1 277 ? 28.958 11.393 -5.664 1.00 89.31 277 GLU A C 1
ATOM 2092 O O . GLU A 1 277 ? 29.647 11.375 -6.685 1.00 89.31 277 GLU A O 1
ATOM 2097 N N . GLY A 1 278 ? 27.638 11.600 -5.713 1.00 92.38 278 GLY A N 1
ATOM 2098 C CA . GLY A 1 278 ? 26.920 11.904 -6.953 1.00 92.38 278 GLY A CA 1
ATOM 2099 C C . GLY A 1 278 ? 26.822 10.743 -7.949 1.00 92.38 278 GLY A C 1
ATOM 2100 O O . GLY A 1 278 ? 26.505 10.980 -9.113 1.00 92.38 278 GLY A O 1
ATOM 2101 N N . ALA A 1 279 ? 27.099 9.504 -7.530 1.00 95.06 279 ALA A N 1
ATOM 2102 C CA . ALA A 1 279 ? 27.070 8.325 -8.388 1.00 95.06 279 ALA A CA 1
ATOM 2103 C C . ALA A 1 279 ? 26.201 7.199 -7.813 1.00 95.06 279 ALA A C 1
ATOM 2105 O O . ALA A 1 279 ? 26.107 7.010 -6.596 1.00 95.06 279 ALA A O 1
ATOM 2106 N N . PHE A 1 280 ? 25.612 6.408 -8.713 1.00 96.44 280 PHE A N 1
ATOM 2107 C CA . PHE A 1 280 ? 24.973 5.143 -8.361 1.00 96.44 280 PHE A CA 1
ATOM 2108 C C . PHE A 1 280 ? 26.017 4.032 -8.378 1.00 96.44 280 PHE A C 1
ATOM 2110 O O . PHE A 1 280 ? 26.591 3.723 -9.423 1.00 96.44 280 PHE A O 1
ATOM 2117 N N . TRP A 1 281 ? 26.228 3.408 -7.230 1.00 94.69 281 TRP A N 1
ATOM 2118 C CA . TRP A 1 281 ? 27.041 2.211 -7.092 1.00 94.69 281 TRP A CA 1
ATOM 2119 C C . TRP A 1 281 ? 26.128 0.997 -7.055 1.00 94.69 281 TRP A C 1
ATOM 2121 O O . TRP A 1 281 ? 25.256 0.901 -6.192 1.00 94.69 281 TRP A O 1
ATOM 2131 N N . ILE A 1 282 ? 26.310 0.077 -7.998 1.00 94.00 282 ILE A N 1
ATOM 2132 C CA . ILE A 1 282 ? 25.497 -1.135 -8.112 1.00 94.00 282 ILE A CA 1
ATOM 2133 C C . ILE A 1 282 ? 26.369 -2.384 -8.101 1.00 94.00 282 ILE A C 1
ATOM 2135 O O . ILE A 1 282 ? 27.530 -2.374 -8.512 1.00 94.00 282 ILE A O 1
ATOM 2139 N N . ALA A 1 283 ? 25.766 -3.474 -7.644 1.00 90.31 283 ALA A N 1
ATOM 2140 C CA . ALA A 1 283 ? 26.407 -4.762 -7.461 1.00 90.31 283 ALA A CA 1
ATOM 2141 C C . ALA A 1 283 ? 25.741 -5.825 -8.340 1.00 90.31 283 ALA A C 1
ATOM 2143 O O . ALA A 1 283 ? 24.529 -6.034 -8.280 1.00 90.31 283 ALA A O 1
ATOM 2144 N N . ALA A 1 284 ? 26.548 -6.523 -9.133 1.00 89.06 284 ALA A N 1
ATOM 2145 C CA . ALA A 1 284 ? 26.130 -7.675 -9.910 1.00 89.06 284 ALA A CA 1
ATOM 2146 C C . ALA A 1 284 ? 26.575 -8.971 -9.243 1.00 89.06 284 ALA A C 1
ATOM 2148 O O . ALA A 1 284 ? 27.758 -9.160 -8.959 1.00 89.06 284 ALA A O 1
ATOM 2149 N N . TRP A 1 285 ? 25.620 -9.883 -9.095 1.00 83.44 285 TRP A N 1
ATOM 2150 C CA . TRP A 1 285 ? 25.860 -11.262 -8.701 1.00 83.44 285 TRP A CA 1
ATOM 2151 C C . TRP A 1 285 ? 26.651 -11.967 -9.814 1.00 83.44 285 TRP A C 1
ATOM 2153 O O . TRP A 1 285 ? 26.503 -11.571 -10.985 1.00 83.44 285 TRP A O 1
ATOM 2163 N N . PRO A 1 286 ? 27.422 -13.024 -9.499 1.00 81.38 286 PRO A N 1
ATOM 2164 C CA . PRO A 1 286 ? 28.065 -13.853 -10.510 1.00 81.38 286 PRO A CA 1
ATOM 2165 C C . PRO A 1 286 ? 27.056 -14.264 -11.590 1.00 81.38 286 PRO A C 1
ATOM 2167 O O . PRO A 1 286 ? 25.890 -14.529 -11.304 1.00 81.38 286 PRO A O 1
ATOM 2170 N N . ASP A 1 287 ? 27.484 -14.233 -12.850 1.00 84.25 287 ASP A N 1
ATOM 2171 C CA . ASP A 1 287 ? 26.669 -14.590 -14.021 1.00 84.25 287 ASP A CA 1
ATOM 2172 C C . ASP A 1 287 ? 25.448 -13.722 -14.347 1.00 84.25 287 ASP A C 1
ATOM 2174 O O . ASP A 1 287 ? 24.684 -14.040 -15.269 1.00 84.25 287 ASP A O 1
ATOM 2178 N N . SER A 1 288 ? 25.300 -12.568 -13.697 1.00 90.00 288 SER A N 1
ATOM 2179 C CA . SER A 1 288 ? 24.290 -11.578 -14.073 1.00 90.00 288 SER A CA 1
ATOM 2180 C C . SER A 1 288 ? 24.419 -11.195 -15.552 1.00 90.00 288 SER A C 1
ATOM 2182 O O . SER A 1 288 ? 25.380 -10.544 -15.965 1.00 90.00 288 SER A O 1
ATOM 2184 N N . ARG A 1 289 ? 23.423 -11.560 -16.371 1.00 93.56 289 ARG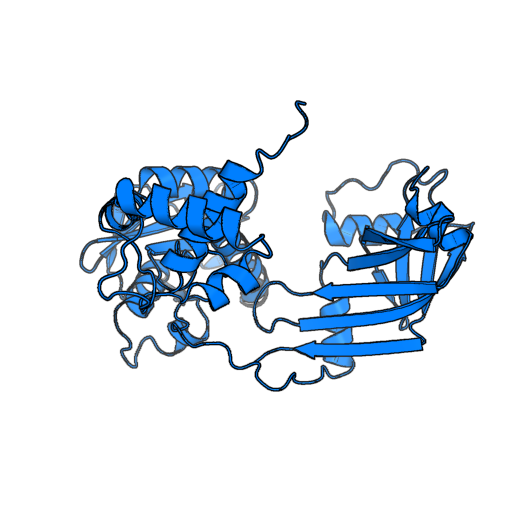 A N 1
ATOM 2185 C CA . ARG A 1 289 ? 23.418 -11.248 -17.814 1.00 93.56 289 ARG A CA 1
ATOM 2186 C C . ARG A 1 289 ? 23.552 -9.751 -18.075 1.00 93.56 289 ARG A C 1
ATOM 2188 O O . ARG A 1 289 ? 24.352 -9.355 -18.917 1.00 93.56 289 ARG A O 1
ATOM 2195 N N . TRP A 1 290 ? 22.827 -8.938 -17.306 1.00 94.25 290 TRP A N 1
ATOM 2196 C CA . TRP A 1 290 ? 22.875 -7.483 -17.415 1.00 94.25 290 TRP A CA 1
ATOM 2197 C C . TRP A 1 290 ? 24.288 -6.933 -17.185 1.00 94.25 290 TRP A C 1
ATOM 2199 O O . TRP A 1 290 ? 24.691 -6.016 -17.883 1.00 94.25 290 TRP A O 1
ATOM 2209 N N . ALA A 1 291 ? 25.091 -7.531 -16.298 1.00 93.81 291 ALA A N 1
ATOM 2210 C CA . ALA A 1 291 ? 26.463 -7.089 -16.048 1.00 93.81 291 ALA A CA 1
ATOM 2211 C C . ALA A 1 291 ? 27.374 -7.319 -17.262 1.00 93.81 291 ALA A C 1
ATOM 2213 O O . ALA A 1 291 ? 28.289 -6.538 -17.517 1.00 93.81 291 ALA A O 1
ATOM 2214 N N . ARG A 1 292 ? 27.110 -8.374 -18.046 1.00 93.06 292 ARG A N 1
ATOM 2215 C CA . ARG A 1 292 ? 27.788 -8.602 -19.332 1.00 93.06 292 ARG A CA 1
ATOM 2216 C C . ARG A 1 292 ? 27.335 -7.585 -20.377 1.00 93.06 292 ARG A C 1
ATOM 2218 O O . ARG A 1 292 ? 28.168 -7.088 -21.123 1.00 93.06 292 ARG A O 1
ATOM 2225 N N . TYR A 1 293 ? 26.043 -7.255 -20.402 1.00 95.62 293 TYR A N 1
ATOM 2226 C CA . TYR A 1 293 ? 25.487 -6.250 -21.315 1.00 95.62 293 TYR A CA 1
ATOM 2227 C C . TYR A 1 293 ? 26.074 -4.864 -21.041 1.00 95.62 293 TYR A C 1
ATOM 2229 O O . TYR A 1 293 ? 26.570 -4.224 -21.958 1.00 95.62 293 TYR A O 1
ATOM 2237 N N . VAL A 1 294 ? 26.125 -4.459 -19.771 1.00 95.31 294 VAL A N 1
ATOM 2238 C CA . VAL A 1 294 ? 26.726 -3.192 -19.333 1.00 95.31 294 VAL A CA 1
ATOM 2239 C C . VAL A 1 294 ? 28.231 -3.147 -19.611 1.00 95.31 294 VAL A C 1
ATOM 2241 O O . VAL A 1 294 ? 28.753 -2.118 -20.019 1.00 95.31 294 VAL A O 1
ATOM 2244 N N . ALA A 1 295 ? 28.943 -4.265 -19.446 1.00 91.81 295 ALA A N 1
ATOM 2245 C CA . ALA A 1 295 ? 30.363 -4.331 -19.791 1.00 91.81 295 ALA A CA 1
ATOM 2246 C C . ALA A 1 295 ? 30.627 -4.196 -21.303 1.00 91.81 295 ALA A C 1
ATOM 2248 O O . ALA A 1 295 ? 31.671 -3.681 -21.687 1.00 91.81 295 ALA A O 1
ATOM 2249 N N . ALA A 1 296 ? 29.705 -4.668 -22.149 1.00 93.81 296 ALA A N 1
ATOM 2250 C CA . ALA A 1 296 ? 29.801 -4.538 -23.603 1.00 93.81 296 ALA A CA 1
ATOM 2251 C C . ALA A 1 296 ? 29.347 -3.155 -24.101 1.00 93.81 296 ALA A C 1
ATOM 2253 O O . ALA A 1 296 ? 29.877 -2.646 -25.085 1.00 93.81 296 ALA A O 1
ATOM 2254 N N . ASN A 1 297 ? 28.368 -2.548 -23.429 1.00 95.94 297 ASN A N 1
ATOM 2255 C CA . ASN A 1 297 ? 27.882 -1.206 -23.703 1.00 95.94 297 ASN A CA 1
ATOM 2256 C C . ASN A 1 297 ? 27.614 -0.476 -22.383 1.00 95.94 297 ASN A C 1
ATOM 2258 O O . ASN A 1 297 ? 26.621 -0.736 -21.701 1.00 95.94 297 ASN A O 1
ATOM 2262 N N . ALA A 1 298 ? 28.498 0.466 -22.055 1.00 95.69 298 ALA A N 1
ATOM 2263 C CA . ALA A 1 298 ? 28.455 1.200 -20.799 1.00 95.69 298 ALA A CA 1
ATOM 2264 C C . ALA A 1 298 ? 27.262 2.166 -20.696 1.00 95.69 298 ALA A C 1
ATOM 2266 O O . ALA A 1 298 ? 26.979 2.649 -19.604 1.00 95.69 298 ALA A O 1
ATOM 2267 N N . HIS A 1 299 ? 26.557 2.480 -21.787 1.00 96.25 299 HIS A N 1
ATOM 2268 C CA . HIS A 1 299 ? 25.443 3.422 -21.746 1.00 96.25 299 HIS A CA 1
ATOM 2269 C C . HIS A 1 299 ? 24.218 2.806 -21.072 1.00 96.25 299 HIS A C 1
ATOM 2271 O O . HIS A 1 299 ? 23.569 1.905 -21.608 1.00 96.25 299 HIS A O 1
ATOM 2277 N N . VAL A 1 300 ? 23.876 3.346 -19.903 1.00 97.94 300 VAL A N 1
ATOM 2278 C CA . VAL A 1 300 ? 22.738 2.896 -19.105 1.00 97.94 300 VAL A CA 1
ATOM 2279 C C . VAL A 1 300 ? 21.799 4.048 -18.764 1.00 97.94 300 VAL A C 1
ATOM 2281 O O . VAL A 1 300 ? 22.179 5.224 -18.730 1.00 97.94 300 VAL A O 1
ATOM 2284 N N . ALA A 1 301 ? 20.551 3.690 -18.485 1.00 97.81 301 ALA A N 1
ATOM 2285 C CA . ALA A 1 301 ? 19.589 4.566 -17.837 1.00 97.81 301 ALA A CA 1
ATOM 2286 C C . ALA A 1 301 ? 19.088 3.898 -16.558 1.00 97.81 301 ALA A C 1
ATOM 2288 O O . ALA A 1 301 ? 19.000 2.674 -16.483 1.00 97.81 301 ALA A O 1
ATOM 2289 N N . LEU A 1 302 ? 18.771 4.692 -15.546 1.00 96.38 302 LEU A N 1
ATOM 2290 C CA . LEU A 1 302 ? 18.330 4.200 -14.253 1.00 96.38 302 LEU A CA 1
ATOM 2291 C C . LEU A 1 302 ? 17.166 5.049 -13.753 1.00 96.38 302 LEU A C 1
ATOM 2293 O O . LEU A 1 302 ? 17.224 6.278 -13.821 1.00 96.38 302 LEU A O 1
ATOM 2297 N N . THR A 1 303 ? 16.115 4.400 -13.253 1.00 97.44 303 THR A N 1
ATOM 2298 C CA . THR A 1 303 ? 15.000 5.084 -12.587 1.00 97.44 303 THR A CA 1
ATOM 2299 C C . THR A 1 303 ? 14.830 4.599 -11.158 1.00 97.44 303 THR A C 1
ATOM 2301 O O . THR A 1 303 ? 14.886 3.397 -10.902 1.00 97.44 303 THR A O 1
ATOM 2304 N N . VAL A 1 304 ? 14.589 5.532 -10.243 1.00 96.44 304 VAL A N 1
ATOM 2305 C CA . VAL A 1 304 ? 14.192 5.270 -8.857 1.00 96.44 304 VAL A CA 1
ATOM 2306 C C . VAL A 1 304 ? 12.873 5.985 -8.624 1.00 96.44 304 VAL A C 1
ATOM 2308 O O . VAL A 1 304 ? 12.758 7.168 -8.943 1.00 96.44 304 VAL A O 1
ATOM 2311 N N . ASP A 1 305 ? 11.886 5.283 -8.090 1.00 92.25 305 ASP A N 1
ATOM 2312 C CA . ASP A 1 305 ? 10.551 5.820 -7.856 1.00 92.25 305 ASP A CA 1
ATOM 2313 C C . ASP A 1 305 ? 10.027 5.396 -6.488 1.00 92.25 305 ASP A C 1
ATOM 2315 O O . ASP A 1 305 ? 10.161 4.247 -6.066 1.00 92.25 305 ASP A O 1
ATOM 2319 N N . GLU A 1 306 ? 9.438 6.366 -5.798 1.00 82.75 306 GLU A N 1
ATOM 2320 C CA . GLU A 1 306 ? 8.646 6.164 -4.599 1.00 82.75 306 GLU A CA 1
ATOM 2321 C C . GLU A 1 306 ? 7.201 5.857 -5.015 1.00 82.75 306 GLU A C 1
ATOM 2323 O O . GLU A 1 306 ? 6.581 6.685 -5.690 1.00 82.75 306 GLU A O 1
ATOM 2328 N N . PRO A 1 307 ? 6.631 4.701 -4.637 1.00 68.94 307 PRO A N 1
ATOM 2329 C CA . PRO A 1 307 ? 5.299 4.324 -5.100 1.00 68.94 307 PRO A CA 1
ATOM 2330 C C . PRO A 1 307 ? 4.160 5.024 -4.341 1.00 68.94 307 PRO A C 1
ATOM 2332 O O . PRO A 1 307 ? 2.995 4.785 -4.644 1.00 68.94 307 PRO A O 1
ATOM 2335 N N . TRP A 1 308 ? 4.469 5.901 -3.383 1.00 64.31 308 TRP A N 1
ATOM 2336 C CA . TRP A 1 308 ? 3.500 6.671 -2.598 1.00 64.31 308 TRP A CA 1
ATOM 2337 C C . TRP A 1 308 ? 3.877 8.161 -2.527 1.00 64.31 308 TRP A C 1
ATOM 2339 O O . TRP A 1 308 ? 5.049 8.497 -2.695 1.00 64.31 308 TRP A O 1
ATOM 2349 N N . PRO A 1 309 ? 2.919 9.078 -2.278 1.00 53.94 309 PRO A N 1
ATOM 2350 C CA . PRO A 1 309 ? 3.194 10.500 -2.067 1.00 53.94 309 PRO A CA 1
ATOM 2351 C C . PRO A 1 309 ? 4.344 10.741 -1.074 1.00 53.94 309 PRO A C 1
ATOM 2353 O O . PRO A 1 309 ? 4.378 10.097 -0.022 1.00 53.94 309 PRO A O 1
ATOM 2356 N N . PRO A 1 310 ? 5.288 11.645 -1.392 1.00 66.88 310 PRO A N 1
ATOM 2357 C CA . PRO A 1 310 ? 5.238 12.642 -2.473 1.00 66.88 310 PRO A CA 1
ATOM 2358 C C . PRO A 1 310 ? 5.575 12.138 -3.895 1.00 66.88 310 PRO A C 1
ATOM 2360 O O . PRO A 1 310 ? 5.786 12.941 -4.798 1.00 66.88 310 PRO A O 1
ATOM 2363 N N . LEU A 1 311 ? 5.612 10.826 -4.146 1.00 76.81 311 LEU A N 1
ATOM 2364 C CA . LEU A 1 311 ? 5.819 10.247 -5.481 1.00 76.81 311 LEU A CA 1
ATOM 2365 C C . LEU A 1 311 ? 7.117 10.766 -6.114 1.00 76.81 311 LEU A C 1
ATOM 2367 O O . LEU A 1 311 ? 7.147 11.180 -7.279 1.00 76.81 311 LEU A O 1
ATOM 2371 N N . ARG A 1 312 ? 8.186 10.795 -5.310 1.00 89.25 312 ARG A N 1
ATOM 2372 C CA . ARG A 1 312 ? 9.519 11.216 -5.748 1.00 89.25 312 ARG A CA 1
ATOM 2373 C C . ARG A 1 312 ? 10.040 10.264 -6.813 1.00 89.25 312 ARG A C 1
ATOM 2375 O O . ARG A 1 312 ? 9.918 9.045 -6.702 1.00 89.25 312 ARG A O 1
ATOM 2382 N N . ARG A 1 313 ? 10.627 10.831 -7.859 1.00 93.62 313 ARG A N 1
ATOM 2383 C CA . ARG A 1 313 ? 11.202 10.107 -8.989 1.00 93.62 313 ARG A CA 1
ATOM 2384 C C . ARG A 1 313 ? 12.549 10.701 -9.334 1.00 93.62 313 ARG A C 1
ATOM 2386 O O . ARG A 1 313 ? 12.699 11.918 -9.417 1.00 93.62 313 ARG A O 1
ATOM 2393 N N . VAL A 1 314 ? 13.514 9.828 -9.581 1.00 96.62 314 VAL A N 1
ATOM 2394 C CA . VAL A 1 314 ? 14.814 10.175 -10.144 1.00 96.62 314 VAL A CA 1
ATOM 2395 C C . VAL A 1 314 ? 15.011 9.373 -11.416 1.00 96.62 314 VAL A C 1
ATOM 2397 O O . VAL A 1 314 ? 14.860 8.153 -11.422 1.00 96.62 314 VAL A O 1
ATOM 2400 N N . LEU A 1 315 ? 15.376 10.066 -12.489 1.00 96.75 315 LEU A N 1
ATOM 2401 C CA . LEU A 1 315 ? 15.825 9.472 -13.738 1.00 96.75 315 LEU A CA 1
ATOM 2402 C C . LEU A 1 315 ? 17.255 9.926 -14.018 1.00 96.75 315 LEU A C 1
ATOM 2404 O O . LEU A 1 315 ? 17.551 11.120 -14.092 1.00 96.75 315 LEU A O 1
ATOM 2408 N N . ALA A 1 316 ? 18.132 8.947 -14.180 1.00 96.81 316 ALA A N 1
ATOM 2409 C CA . ALA A 1 316 ? 19.556 9.110 -14.399 1.00 96.81 316 ALA A CA 1
ATOM 2410 C C . ALA A 1 316 ? 19.959 8.457 -15.724 1.00 96.81 316 ALA A C 1
ATOM 2412 O O . ALA A 1 316 ? 19.464 7.387 -16.079 1.00 96.81 316 ALA A O 1
ATOM 2413 N N . ARG A 1 317 ? 20.871 9.088 -16.464 1.00 97.62 317 ARG A N 1
ATOM 2414 C CA . ARG A 1 317 ? 21.507 8.516 -17.661 1.00 97.62 317 ARG A CA 1
ATOM 2415 C C . ARG A 1 317 ? 22.996 8.808 -17.621 1.00 97.62 317 ARG A C 1
ATOM 2417 O O . ARG A 1 317 ? 23.386 9.946 -17.360 1.00 97.62 317 ARG A O 1
ATOM 2424 N N . GLY A 1 318 ? 23.817 7.805 -17.898 1.00 96.19 318 GLY A N 1
ATOM 2425 C CA . GLY A 1 318 ? 25.269 7.945 -17.868 1.00 96.19 318 GLY A CA 1
ATOM 2426 C C . GLY A 1 318 ? 25.989 6.649 -18.232 1.00 96.19 318 GLY A C 1
ATOM 2427 O O . GLY A 1 318 ? 25.342 5.612 -18.395 1.00 96.19 318 GLY A O 1
ATOM 2428 N N . PRO A 1 319 ? 27.316 6.707 -18.402 1.00 96.31 319 PRO A N 1
ATOM 2429 C CA . PRO A 1 319 ? 28.139 5.521 -18.552 1.00 96.31 319 PRO A CA 1
ATOM 2430 C C . PRO A 1 319 ? 28.264 4.774 -17.216 1.00 96.31 319 PRO A C 1
ATOM 2432 O O . PRO A 1 319 ? 28.345 5.383 -16.148 1.00 96.31 319 PRO A O 1
ATOM 2435 N N . ALA A 1 320 ? 28.304 3.449 -17.292 1.00 95.38 320 ALA A N 1
ATOM 2436 C CA . ALA A 1 320 ? 28.629 2.557 -16.194 1.00 95.38 320 ALA A CA 1
ATOM 2437 C C . ALA A 1 320 ? 30.079 2.081 -16.327 1.00 95.38 320 ALA A C 1
ATOM 2439 O O . ALA A 1 320 ? 30.442 1.413 -17.295 1.00 95.38 320 ALA A O 1
ATOM 2440 N N . GLU A 1 321 ? 30.898 2.396 -15.336 1.00 92.75 321 GLU A N 1
ATOM 2441 C CA . GLU A 1 321 ? 32.287 1.960 -15.248 1.00 92.75 321 GLU A CA 1
ATOM 2442 C C . GLU A 1 321 ? 32.377 0.718 -14.356 1.00 92.75 321 GLU A C 1
ATOM 2444 O O . GLU A 1 321 ? 31.825 0.701 -13.255 1.00 92.75 321 GLU A O 1
ATOM 2449 N N . ALA A 1 322 ? 33.030 -0.339 -14.842 1.00 88.12 322 ALA A N 1
ATOM 2450 C CA . ALA A 1 322 ? 33.182 -1.592 -14.109 1.00 88.12 322 ALA A CA 1
ATOM 2451 C C . ALA A 1 322 ? 34.442 -1.574 -13.235 1.00 88.12 322 ALA A C 1
ATOM 2453 O O . ALA A 1 322 ? 35.512 -1.204 -13.707 1.00 88.12 322 ALA A O 1
ATOM 2454 N N . PHE A 1 323 ? 34.330 -2.073 -12.005 1.00 82.38 323 PHE A N 1
ATOM 2455 C CA . PHE A 1 323 ? 35.447 -2.205 -11.070 1.00 82.38 323 PHE A CA 1
ATOM 2456 C C . PHE A 1 323 ? 35.669 -3.685 -10.737 1.00 82.38 323 PHE A C 1
ATOM 2458 O O . PHE A 1 323 ? 34.720 -4.404 -10.405 1.00 82.38 323 PHE A O 1
ATOM 2465 N N . SER A 1 324 ? 36.914 -4.146 -10.894 1.00 60.44 324 SER A N 1
ATOM 2466 C CA . SER A 1 324 ? 37.332 -5.538 -10.668 1.00 60.44 324 SER A CA 1
ATOM 2467 C C . SER A 1 324 ? 37.620 -5.841 -9.201 1.00 60.44 324 SER A C 1
ATOM 2469 O O . SER A 1 324 ? 37.325 -6.943 -8.748 1.00 60.44 324 SER A O 1
ATOM 2471 N N . ASP A 1 325 ? 38.123 -4.854 -8.460 1.00 55.75 325 ASP A N 1
ATOM 2472 C CA . ASP A 1 325 ? 38.324 -4.946 -7.021 1.00 55.75 325 ASP A CA 1
ATOM 2473 C C . 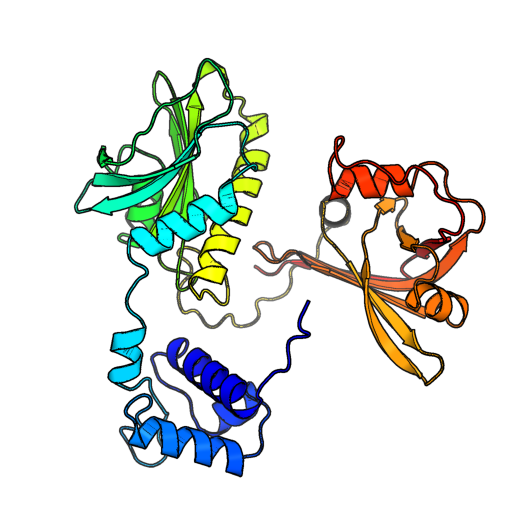ASP A 1 325 ? 37.144 -4.277 -6.338 1.00 55.75 325 ASP A C 1
ATOM 2475 O O . ASP A 1 325 ? 36.990 -3.055 -6.341 1.00 55.75 325 ASP A O 1
ATOM 2479 N N . ALA A 1 326 ? 36.254 -5.118 -5.825 1.00 53.47 326 ALA A N 1
ATOM 2480 C CA . ALA A 1 326 ? 35.158 -4.706 -4.979 1.00 53.47 326 ALA A CA 1
ATOM 2481 C C . ALA A 1 326 ? 35.649 -3.667 -3.963 1.00 53.47 326 ALA A C 1
ATOM 2483 O O . ALA A 1 326 ? 36.540 -3.960 -3.167 1.00 53.47 326 ALA A O 1
ATOM 2484 N N . ASP A 1 327 ? 35.039 -2.477 -3.946 1.00 59.12 327 ASP A N 1
ATOM 2485 C CA . ASP A 1 327 ? 34.994 -1.669 -2.728 1.00 59.12 327 ASP A CA 1
ATOM 2486 C C . ASP A 1 327 ? 34.540 -2.641 -1.634 1.00 59.12 327 ASP A C 1
ATOM 2488 O O . ASP A 1 327 ? 33.411 -3.138 -1.681 1.00 59.12 327 ASP A O 1
ATOM 2492 N N . ALA A 1 328 ? 35.469 -3.020 -0.748 1.00 59.47 328 ALA A N 1
ATOM 2493 C CA . ALA A 1 328 ? 35.372 -4.211 0.094 1.00 59.47 328 ALA A CA 1
ATOM 2494 C C . ALA A 1 328 ? 34.163 -4.188 1.050 1.00 59.47 328 ALA A C 1
ATOM 2496 O O . ALA A 1 328 ? 33.892 -5.179 1.726 1.00 59.47 328 ALA A O 1
ATOM 2497 N N . GLY A 1 329 ? 33.424 -3.071 1.083 1.00 75.75 329 GLY A N 1
ATOM 2498 C CA . GLY A 1 329 ? 32.172 -2.905 1.804 1.00 75.75 329 GLY A CA 1
ATOM 2499 C C . GLY A 1 329 ? 30.919 -2.664 0.951 1.00 75.75 329 GLY A C 1
ATOM 2500 O O . GLY A 1 329 ? 29.846 -2.604 1.541 1.00 75.75 329 GLY A O 1
ATOM 2501 N N . LEU A 1 330 ? 30.979 -2.503 -0.380 1.00 85.00 330 LEU A N 1
ATOM 2502 C CA . LEU A 1 330 ? 29.798 -2.132 -1.188 1.00 85.00 330 LEU A CA 1
ATOM 2503 C C . LEU A 1 330 ? 28.665 -3.150 -1.040 1.00 85.00 330 LEU A C 1
ATOM 2505 O O . LEU A 1 330 ? 27.516 -2.782 -0.801 1.00 85.00 330 LEU A O 1
ATOM 2509 N N . PHE A 1 331 ? 28.985 -4.439 -1.137 1.00 80.62 331 PHE A N 1
ATOM 2510 C CA . PHE A 1 331 ? 27.988 -5.502 -1.015 1.00 80.62 331 PHE A CA 1
ATOM 2511 C C . PHE A 1 331 ? 27.377 -5.549 0.382 1.00 80.62 331 PHE A C 1
ATOM 2513 O O . PHE A 1 331 ? 26.170 -5.743 0.515 1.00 80.62 331 PHE A O 1
ATOM 2520 N N . GLN A 1 332 ? 28.187 -5.337 1.419 1.00 78.69 332 GLN A N 1
ATOM 2521 C CA . GLN A 1 332 ? 27.752 -5.297 2.810 1.00 78.69 332 GLN A CA 1
ATOM 2522 C C . GLN A 1 332 ? 26.870 -4.075 3.065 1.00 78.69 332 GLN A C 1
ATOM 2524 O O . GLN A 1 332 ? 25.819 -4.217 3.679 1.00 78.69 332 GLN A O 1
ATOM 2529 N N . ARG A 1 333 ? 27.239 -2.895 2.550 1.00 84.50 333 ARG A N 1
ATOM 2530 C CA . ARG A 1 333 ? 26.455 -1.657 2.680 1.00 84.50 333 ARG A CA 1
ATOM 2531 C C . ARG A 1 333 ? 25.123 -1.756 1.945 1.00 84.50 333 ARG A C 1
ATOM 2533 O O . ARG A 1 333 ? 24.091 -1.437 2.528 1.00 84.50 333 ARG A O 1
ATOM 2540 N N . ILE A 1 334 ? 25.123 -2.262 0.709 1.00 86.25 334 ILE A N 1
ATOM 2541 C CA . ILE A 1 334 ? 23.889 -2.534 -0.035 1.00 86.25 334 ILE A CA 1
ATOM 2542 C C . ILE A 1 334 ? 23.044 -3.570 0.723 1.00 86.25 334 ILE A C 1
ATOM 2544 O O . ILE A 1 334 ? 21.883 -3.308 1.012 1.00 86.25 334 ILE A O 1
ATOM 2548 N N . SER A 1 335 ? 23.606 -4.710 1.130 1.00 78.81 335 SER A N 1
ATOM 2549 C CA . SER A 1 335 ? 22.844 -5.739 1.861 1.00 78.81 335 SER A CA 1
ATOM 2550 C C . SER A 1 335 ? 22.245 -5.187 3.157 1.00 78.81 335 SER A C 1
ATOM 2552 O O . SER A 1 335 ? 21.047 -5.332 3.381 1.00 78.81 335 SER A O 1
ATOM 2554 N N . ALA A 1 336 ? 23.031 -4.467 3.961 1.00 77.94 336 ALA A N 1
ATOM 2555 C CA . ALA A 1 336 ? 22.565 -3.845 5.198 1.00 77.94 336 ALA A CA 1
ATOM 2556 C C . ALA A 1 336 ? 21.445 -2.824 4.953 1.00 77.94 336 ALA A C 1
ATOM 2558 O O . ALA A 1 336 ? 20.509 -2.731 5.744 1.00 77.94 336 ALA A O 1
ATOM 2559 N N . ARG A 1 337 ? 21.506 -2.084 3.843 1.00 78.69 337 ARG A N 1
ATOM 2560 C CA . ARG A 1 337 ? 20.499 -1.085 3.481 1.00 78.69 337 ARG A CA 1
ATOM 2561 C C . ARG A 1 337 ? 19.155 -1.693 3.080 1.00 78.69 337 ARG A C 1
ATOM 2563 O O . ARG A 1 337 ? 18.125 -1.152 3.468 1.00 78.69 337 ARG A O 1
ATOM 2570 N N . TYR A 1 338 ? 19.150 -2.779 2.307 1.00 75.31 338 TYR A N 1
ATOM 2571 C CA . TYR A 1 338 ? 17.906 -3.355 1.766 1.00 75.31 338 TYR A CA 1
ATOM 2572 C C . TYR A 1 338 ? 17.373 -4.550 2.567 1.00 75.31 338 TYR A C 1
ATOM 2574 O O . TYR A 1 338 ? 16.175 -4.816 2.528 1.00 75.31 338 TYR A O 1
ATOM 2582 N N . LEU A 1 339 ? 18.233 -5.261 3.301 1.00 71.62 339 LEU A N 1
ATOM 2583 C CA . LEU A 1 339 ? 17.868 -6.430 4.113 1.00 71.62 339 LEU A CA 1
ATOM 2584 C C . LEU A 1 339 ? 18.016 -6.191 5.627 1.00 71.62 339 LEU A C 1
ATOM 2586 O O . LEU A 1 339 ? 17.606 -7.036 6.422 1.00 71.62 339 LEU A O 1
ATOM 2590 N N . GLY A 1 340 ? 18.578 -5.051 6.039 1.00 68.25 340 GLY A N 1
ATOM 2591 C CA . GLY A 1 340 ? 18.856 -4.728 7.439 1.00 68.25 340 GLY A CA 1
ATOM 2592 C C . GLY A 1 340 ? 20.124 -5.406 7.991 1.00 68.25 340 GLY A C 1
ATOM 2593 O O . GLY A 1 340 ? 20.716 -6.258 7.329 1.00 68.25 340 GLY 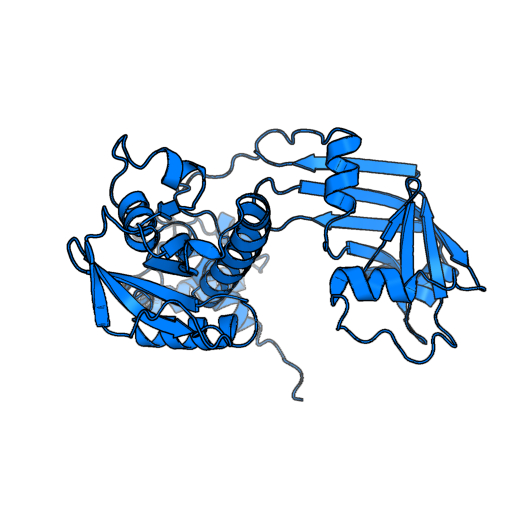A O 1
ATOM 2594 N N . PRO A 1 341 ? 20.542 -5.083 9.234 1.00 59.31 341 PRO A N 1
ATOM 2595 C CA . PRO A 1 341 ? 21.775 -5.609 9.842 1.00 59.31 341 PRO A CA 1
ATOM 2596 C C . PRO A 1 341 ? 21.795 -7.135 10.029 1.00 59.31 341 PRO A C 1
ATOM 2598 O O . PRO A 1 341 ? 22.862 -7.737 10.092 1.00 59.31 341 PRO A O 1
ATOM 2601 N N . ALA A 1 342 ? 20.616 -7.761 10.128 1.00 50.75 342 ALA A N 1
ATOM 2602 C CA . ALA A 1 342 ? 20.448 -9.211 10.251 1.00 50.75 342 ALA A CA 1
ATOM 2603 C C . ALA A 1 342 ? 20.316 -9.926 8.891 1.00 50.75 342 ALA A C 1
ATOM 2605 O O . ALA A 1 342 ? 20.334 -11.157 8.832 1.00 50.75 342 ALA A O 1
ATOM 2606 N N . GLY A 1 343 ? 20.171 -9.168 7.800 1.00 54.06 343 GLY A N 1
ATOM 2607 C CA . GLY A 1 343 ? 20.145 -9.674 6.436 1.00 54.06 343 GLY A CA 1
ATOM 2608 C C . GLY A 1 343 ? 21.546 -10.087 6.019 1.00 54.06 343 GLY A C 1
ATOM 2609 O O . GLY A 1 343 ? 22.310 -9.263 5.527 1.00 54.06 343 GLY A O 1
ATOM 2610 N N . GLY A 1 344 ? 21.900 -11.344 6.291 1.00 54.19 344 GLY A N 1
ATOM 2611 C CA . GLY A 1 344 ? 23.250 -11.870 6.105 1.00 54.19 344 GLY A CA 1
AT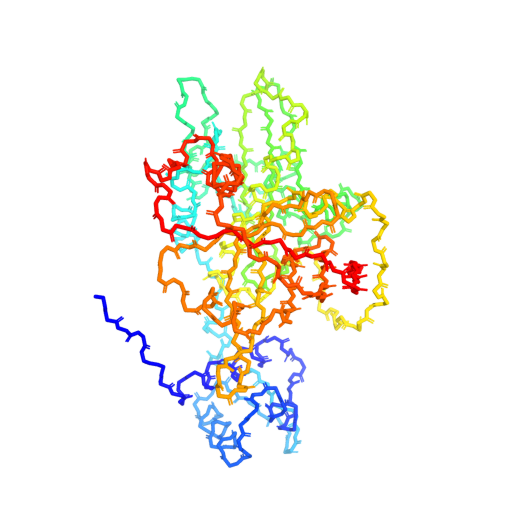OM 2612 C C . GLY A 1 344 ? 23.851 -11.476 4.756 1.00 54.19 344 GLY A C 1
ATOM 2613 O O . GLY A 1 344 ? 23.350 -11.875 3.705 1.00 54.19 344 GLY A O 1
ATOM 2614 N N . ALA A 1 345 ? 24.935 -10.697 4.794 1.00 57.03 345 ALA A N 1
ATOM 2615 C CA . ALA A 1 345 ? 25.742 -10.446 3.610 1.00 57.03 345 ALA A CA 1
ATOM 2616 C C . ALA A 1 345 ? 26.267 -11.790 3.062 1.00 57.03 345 ALA A C 1
ATOM 2618 O O . ALA A 1 345 ? 26.506 -12.718 3.847 1.00 57.03 345 ALA A O 1
ATOM 2619 N N . PRO A 1 346 ? 26.462 -11.923 1.738 1.00 58.72 346 PRO A N 1
ATOM 2620 C CA . PRO A 1 346 ? 27.045 -13.131 1.171 1.00 58.72 346 PRO A CA 1
ATOM 2621 C C . PRO A 1 346 ? 28.380 -13.445 1.858 1.00 58.72 346 PRO A C 1
ATOM 2623 O O . PRO A 1 346 ? 29.228 -12.565 1.993 1.00 58.72 346 PRO A O 1
ATOM 2626 N N . GLN A 1 347 ? 28.588 -14.704 2.261 1.00 59.00 347 GLN A N 1
ATOM 2627 C CA . GLN A 1 347 ? 29.846 -15.142 2.888 1.00 59.00 347 GLN A CA 1
ATOM 2628 C C . GLN A 1 347 ? 31.052 -15.018 1.938 1.00 59.00 347 GLN A C 1
ATOM 2630 O O . GLN A 1 347 ? 32.190 -14.976 2.392 1.00 59.00 347 GLN A O 1
ATOM 2635 N N . SER A 1 348 ? 30.802 -14.946 0.624 1.00 67.00 348 SER A N 1
ATOM 2636 C CA . SER A 1 348 ? 31.811 -14.728 -0.410 1.00 67.00 348 SER A CA 1
ATOM 2637 C C . SER A 1 348 ? 31.315 -13.734 -1.457 1.00 67.00 348 SER A C 1
ATOM 2639 O O . SER A 1 348 ? 30.196 -13.842 -1.962 1.00 67.00 348 SER A O 1
ATOM 2641 N N . THR A 1 349 ? 32.181 -12.786 -1.805 1.00 68.81 349 THR A N 1
ATOM 2642 C CA . THR A 1 349 ? 31.997 -11.811 -2.890 1.00 68.81 349 THR A CA 1
ATOM 2643 C C . THR A 1 349 ? 32.749 -12.224 -4.161 1.00 68.81 349 THR A C 1
ATOM 2645 O O . THR A 1 349 ? 32.813 -11.460 -5.124 1.00 68.81 349 THR A O 1
ATOM 2648 N N . ALA A 1 350 ? 33.303 -13.443 -4.201 1.00 71.62 350 ALA A N 1
ATOM 2649 C CA . ALA A 1 350 ? 34.032 -13.950 -5.358 1.00 71.62 350 ALA A CA 1
ATOM 2650 C C . ALA A 1 350 ? 33.144 -13.956 -6.615 1.00 71.62 350 ALA A C 1
ATOM 2652 O O . ALA A 1 350 ? 32.024 -14.468 -6.603 1.00 71.62 350 ALA A O 1
ATOM 2653 N N . GLY A 1 351 ? 33.647 -13.369 -7.704 1.00 74.06 351 GLY A N 1
ATOM 2654 C CA . GLY A 1 351 ? 32.943 -13.290 -8.990 1.00 74.06 351 GLY A CA 1
ATOM 2655 C C . GLY A 1 351 ? 31.850 -12.219 -9.074 1.00 74.06 351 GLY A C 1
ATOM 2656 O O . GLY A 1 351 ? 31.235 -12.067 -10.133 1.00 74.06 351 GLY A O 1
ATOM 2657 N N . TRP A 1 352 ? 31.605 -11.462 -8.002 1.00 81.44 352 TRP A N 1
ATOM 2658 C CA . TRP A 1 352 ? 30.743 -10.288 -8.075 1.00 81.44 352 TRP A CA 1
ATOM 2659 C C . TRP A 1 352 ? 31.441 -9.151 -8.816 1.00 81.44 352 TRP A C 1
ATOM 2661 O O . TRP A 1 352 ? 32.666 -9.045 -8.828 1.00 81.44 352 TRP A O 1
ATOM 2671 N N . ARG A 1 353 ? 30.645 -8.273 -9.426 1.00 87.00 353 ARG A N 1
ATOM 2672 C CA . ARG A 1 353 ? 31.153 -7.097 -10.140 1.00 87.00 353 ARG A CA 1
ATOM 2673 C C . ARG A 1 353 ? 30.475 -5.844 -9.622 1.00 87.00 353 ARG A C 1
ATOM 2675 O O . ARG A 1 353 ? 29.254 -5.824 -9.474 1.00 87.00 353 ARG A O 1
ATOM 2682 N N . ALA A 1 354 ? 31.263 -4.808 -9.373 1.00 90.75 354 ALA A N 1
ATOM 2683 C CA . ALA A 1 354 ? 30.751 -3.492 -9.033 1.00 90.75 354 ALA A CA 1
ATOM 2684 C C . ALA A 1 354 ? 30.715 -2.614 -10.285 1.00 90.75 354 ALA A C 1
ATOM 2686 O O . ALA A 1 354 ? 31.606 -2.691 -11.135 1.00 90.75 354 ALA A O 1
ATOM 2687 N N . PHE A 1 355 ? 29.689 -1.775 -10.383 1.00 93.44 355 PHE A N 1
ATOM 2688 C CA . PHE A 1 355 ? 29.611 -0.740 -11.403 1.00 93.44 355 PHE A CA 1
ATOM 2689 C C . PHE A 1 355 ? 29.320 0.604 -10.752 1.00 93.44 355 PHE A C 1
ATOM 2691 O O . PHE A 1 355 ? 28.452 0.702 -9.881 1.00 93.44 355 PHE A O 1
ATOM 2698 N N . ARG A 1 356 ? 30.022 1.637 -11.211 1.00 94.88 356 ARG A N 1
ATOM 2699 C CA . ARG A 1 356 ? 29.761 3.030 -10.859 1.00 94.88 356 ARG A CA 1
ATOM 2700 C C . ARG A 1 356 ? 29.100 3.715 -12.043 1.00 94.88 356 ARG A C 1
ATOM 2702 O O . ARG A 1 356 ? 29.647 3.709 -13.140 1.00 94.88 356 ARG A O 1
ATOM 2709 N N . ILE A 1 357 ? 27.947 4.326 -11.817 1.00 96.00 357 ILE A N 1
ATOM 2710 C CA . ILE A 1 357 ? 27.226 5.092 -12.831 1.00 96.00 357 ILE A CA 1
ATOM 2711 C C . ILE A 1 357 ? 27.254 6.554 -12.411 1.00 96.00 357 ILE A C 1
ATOM 2713 O O . ILE A 1 357 ? 26.575 6.946 -11.457 1.00 96.00 357 ILE A O 1
ATOM 2717 N N . VAL A 1 358 ? 28.039 7.354 -13.128 1.00 94.56 358 VAL A N 1
ATOM 2718 C CA . VAL A 1 358 ? 28.063 8.810 -12.962 1.00 94.56 358 VAL A CA 1
ATOM 2719 C C . VAL A 1 358 ? 27.047 9.399 -13.943 1.00 94.56 358 VAL A C 1
ATOM 2721 O O . VAL A 1 358 ? 27.246 9.307 -15.157 1.00 94.56 358 VAL A O 1
ATOM 2724 N N . PRO A 1 359 ? 25.920 9.954 -13.469 1.00 94.38 359 PRO A N 1
ATOM 2725 C CA . PRO A 1 359 ? 24.895 10.471 -14.358 1.00 94.38 359 PRO A CA 1
ATOM 2726 C C . PRO A 1 359 ? 25.399 11.727 -15.077 1.00 94.38 359 PRO A C 1
ATOM 2728 O O . PRO A 1 359 ? 25.720 12.728 -14.448 1.00 94.38 359 PRO A O 1
ATOM 2731 N N . HIS A 1 360 ? 25.409 11.701 -16.410 1.00 93.38 360 HIS A N 1
ATOM 2732 C CA . HIS A 1 360 ? 25.585 12.907 -17.231 1.00 93.38 360 HIS A CA 1
ATOM 2733 C C . HIS A 1 360 ? 24.284 13.711 -17.320 1.00 93.38 360 HIS A C 1
ATOM 2735 O O . HIS A 1 360 ? 24.289 14.910 -17.576 1.00 93.38 360 HIS A O 1
ATOM 2741 N N . HIS A 1 361 ? 23.153 13.034 -17.122 1.00 92.69 361 HIS A N 1
ATOM 2742 C CA . HIS A 1 361 ? 21.843 13.648 -17.011 1.00 92.69 361 HIS A CA 1
ATOM 2743 C C . HIS A 1 361 ? 21.133 13.081 -15.790 1.00 92.69 361 HIS A C 1
ATOM 2745 O O . HIS A 1 361 ? 20.931 11.867 -15.700 1.00 92.69 361 HIS A O 1
ATOM 2751 N N . LEU A 1 362 ? 20.704 13.964 -14.893 1.00 94.81 362 LEU A N 1
ATOM 2752 C CA . LEU A 1 362 ? 19.968 13.623 -13.685 1.00 94.81 362 LEU A CA 1
ATOM 2753 C C . LEU A 1 362 ? 18.761 14.552 -13.567 1.00 94.81 362 LEU A C 1
ATOM 2755 O O . LEU A 1 362 ? 18.911 15.761 -13.435 1.00 94.81 362 LEU A O 1
ATOM 2759 N N . SER A 1 363 ? 17.567 13.977 -13.621 1.00 94.06 363 SER A N 1
ATOM 2760 C CA . SER A 1 363 ? 16.304 14.686 -13.410 1.00 94.06 363 SER A CA 1
ATOM 2761 C C . SER A 1 363 ? 15.613 14.096 -12.194 1.00 94.06 363 SER A C 1
ATOM 2763 O O . SER A 1 363 ? 15.466 12.876 -12.116 1.00 94.06 363 SER A O 1
ATOM 2765 N N . ALA A 1 364 ? 15.196 14.949 -11.266 1.00 93.31 364 ALA A N 1
ATOM 2766 C CA . ALA A 1 364 ? 14.585 14.555 -10.008 1.00 93.31 364 ALA A CA 1
ATOM 2767 C C . ALA A 1 364 ? 13.359 15.430 -9.743 1.00 93.31 364 ALA A C 1
ATOM 2769 O O . ALA A 1 364 ? 13.460 16.654 -9.815 1.00 93.31 364 ALA A O 1
ATOM 2770 N N . TRP A 1 365 ? 12.208 14.820 -9.479 1.00 90.62 365 TRP A N 1
ATOM 2771 C CA . TRP A 1 365 ? 10.964 15.548 -9.224 1.00 90.62 365 TRP A CA 1
ATOM 2772 C C . TRP A 1 365 ? 10.029 14.764 -8.306 1.00 90.62 365 TRP A C 1
ATOM 2774 O O . TRP A 1 365 ? 10.157 13.551 -8.159 1.00 90.62 365 TRP A O 1
ATOM 2784 N N . ARG A 1 366 ? 9.057 15.457 -7.721 1.00 83.75 366 ARG A N 1
ATOM 2785 C CA . ARG A 1 366 ? 7.891 14.884 -7.042 1.00 83.75 366 ARG A CA 1
ATOM 2786 C C . ARG A 1 366 ? 6.606 15.278 -7.760 1.00 83.75 366 ARG A C 1
ATOM 2788 O O . ARG A 1 366 ? 6.574 16.277 -8.485 1.00 83.75 366 ARG A O 1
ATOM 2795 N N . GLN A 1 367 ? 5.561 14.481 -7.579 1.00 73.50 367 GLN A N 1
ATOM 2796 C CA . GLN A 1 367 ? 4.206 14.865 -7.980 1.00 73.50 367 GLN A CA 1
ATOM 2797 C C . GLN A 1 367 ? 3.487 15.461 -6.757 1.00 73.50 367 GLN A C 1
ATOM 2799 O O . GLN A 1 367 ? 3.843 15.103 -5.632 1.00 73.50 367 GLN A O 1
ATOM 2804 N N . PRO A 1 368 ? 2.586 16.441 -6.954 1.00 56.53 368 PRO A N 1
ATOM 2805 C CA . PRO A 1 368 ? 1.869 17.078 -5.852 1.00 56.53 368 PRO A CA 1
ATOM 2806 C C . PRO A 1 368 ? 1.018 16.100 -5.039 1.00 56.53 368 PRO A C 1
ATOM 2808 O O . PRO A 1 368 ? 0.561 15.083 -5.613 1.00 56.53 368 PRO A O 1
#

Foldseek 3Di:
DDDDDDDVLVVLLVQLLLVQVLPQLAAALVRSCVSSVDDSVSSVVSQVVCCVVQQWDDPDVRHGIHGGPVVVVVLPADDLVLLQVLCCVLVVPQDQAKKFKWFDDPQKTFTSYIDHHPDPDHDDRDGGDIDRLVQAFFSLLLVVLVDVDPVSPVCLVVQWGWHDDPFKIKIWHFAALQQEGRRMIIIGIGTPVPDDPVCNVVVNVSRLVSSQSSSVVSPHPAHNYNDDSDDCPQDPWAFDDPVRVLVLQQAQWWKWKWFADPVRDIDTDTWFFDCDPQKTKTKDDAPDRVVVRCVVPQWMKMKTFDRDPLTKIKIFTFGKDKDPDPPVCGQVVRQCRNVNPPSDRPPDCPRMIMIIGRGPDMTITGTD

pLDDT: mean 85.14, std 13.32, range [38.09, 98.38]

InterPro domains:
  IPR005471 Transcription regulator IclR, N-terminal [PF09339] (9-58)
  IPR005471 Transcription regulator IclR, N-terminal [PS51077] (7-69)
  IPR005471 Transcription regulator IclR, N-terminal [SM00346] (7-93)
  IPR011576 Pyridoxamine 5'-phosphate oxidase, N-terminal [PF01243] (243-365)
  IPR012349 FMN-binding split barrel [G3DSA:2.30.110.10] (242-365)
  IPR014757 Transcription regulator IclR, C-terminal [PF01614] (87-148)
  IPR029016 GAF-like domain superfamily [G3DSA:3.30.450.40] (79-163)
  IPR029016 GAF-like domain superfamily [G3DSA:3.30.450.40] (164-222)
  IPR036388 Winged helix-like DNA-binding domain superfamily [G3DSA:1.10.10.10] (3-77)
  IPR036390 Winged helix DNA-binding domain superfamily [SSF46785] (7-76)
  IPR050707 HTH-type Transcriptional Regulators in Metabolic Pathways [PTHR30136] (5-219)

Radius of gyration: 24.11 Å; chains: 1; bounding box: 66×44×63 Å

Organism: NCBI:txid1204385

Sequence (368 aa):
MATYQPVPAAERTLQLLEHLAAAPDGLSAGELERRLGIPRSALYGLLNTLRQRGYVEQPVPRGPYLPGPRLAVLAAPAGPHTLAALFTAETGRAFPETVVLMVLDGDEAVVVAEAPANHTVRAVYPVGLRLPAGRCAGGQVLLAGRSAGDSLTQVHREAAAQHRRADVVELAVPICADGIHADAALVLVTPAFRWHEERRDALLFQLRATAARISHRLGAVAYHPYGGSGSTSPGQSIPLEAEERDHFLAGPWAARLACVRPDGQPHVVPVWYEWREGAFWIAAWPDSRWARYVAANAHVALTVDEPWPPLRRVLARGPAEAFSDADAGLFQRISARYLGPAGGAPQSTAGWRAFRIVPHHLSAWRQP